Protein AF-A0A5S6QBH3-F1 (afdb_monomer)

Sequence (181 aa):
MTVSSLRVVCKRLLKSTLAVSIFRYAQSAHFRTGEALLVATQYQLTHAEVDRLLRKNENSKSLQTFVQSYDYNHLPANSPCEDQHAEGYCRLDNSYFFGVFDGHAGPQCAKAVAGRLYDYLAVSILPENVLKEIYCGADFSLVDILETSQRLLTDDKTKQRHANNIRNFASNYLQEGSTTK

InterPro domains:
  IPR000222 PPM-type phosphatase, divalent cation binding [PS01032] (97-105)
  IPR036457 PPM-type phosphatase-like domain superfamily [G3DSA:3.60.40.10] (38-181)
  IPR036457 PPM-type phosphatase-like domain superfamily [SSF81606] (64-148)

Organism: Trichuris muris (NCBI:txid70415)

Radius of gyration: 23.66 Å; Cα contacts (8 Å, |Δi|>4): 166; chains: 1; bounding box: 51×58×71 Å

Solvent-accessible surface area (backbone atoms only — not comparable to full-atom values): 11379 Å² total; per-residue (Å²): 136,91,81,80,83,82,78,79,75,87,83,76,89,84,82,71,85,58,79,62,54,69,63,52,65,73,73,72,66,91,73,92,62,84,65,63,62,60,62,66,65,74,76,67,74,51,72,70,53,49,52,51,60,66,53,69,44,55,47,78,48,75,60,86,55,97,56,56,62,55,73,50,68,67,85,73,91,50,88,78,51,22,63,27,37,26,32,34,38,26,72,90,76,75,41,80,46,79,52,76,31,85,30,71,100,49,34,64,60,17,47,53,45,52,75,45,49,62,50,56,54,49,58,74,72,54,57,70,72,59,39,50,44,44,48,75,61,52,91,66,83,56,44,46,73,77,47,52,78,58,85,81,85,66,56,69,68,57,53,53,51,49,55,52,51,51,30,52,50,37,48,52,54,56,51,58,66,60,73,77,111

Nearest PDB structures (foldseek):
  2pnq-assembly2_B  TM=8.359E-01  e=2.190E-08  Rattus norvegicus
  6v0t-assembly1_A  TM=7.806E-01  e=5.177E-08  Bos taurus
  3mq3-assembly1_A  TM=7.957E-01  e=1.471E-07  Bos taurus

Mean predicted aligned error: 13.48 Å

pLDDT: mean 75.78, std 21.8, range [29.67, 96.12]

Secondary structure (DSSP, 8-state):
-----------SS--SSSHHHHHHHTTS-----TTHHHHHGGG---HHHHHHHHHTT-EEEE-SSSS-EEEE----SSSS---EEEEEEETTTTEEEEEEE---SSTHHHHHHHTTHHHHHHHHHS-HHHHHHHHTT-----EEEEEESS-----HHHHHHHHHHHHHHHHHHHHHHHHT-

Structure (mmCIF, N/CA/C/O backbone):
data_AF-A0A5S6QBH3-F1
#
_entry.id   AF-A0A5S6QBH3-F1
#
loop_
_atom_site.group_PDB
_atom_site.id
_atom_site.type_symbol
_atom_site.label_atom_id
_atom_site.label_alt_id
_atom_site.label_comp_id
_atom_site.label_asym_id
_atom_site.label_entity_id
_atom_site.label_seq_id
_atom_site.pdbx_PDB_ins_code
_atom_site.Cartn_x
_atom_site.Cartn_y
_atom_site.Cartn_z
_atom_site.occupancy
_atom_site.B_iso_or_equiv
_atom_site.auth_seq_id
_atom_site.auth_comp_id
_atom_site.auth_asym_id
_atom_site.auth_atom_id
_atom_site.pdbx_PDB_model_num
ATOM 1 N N . MET A 1 1 ? -2.109 -43.726 -3.871 1.00 36.19 1 MET A N 1
ATOM 2 C CA . MET A 1 1 ? -3.109 -43.045 -4.720 1.00 36.19 1 MET A CA 1
ATOM 3 C C . MET A 1 1 ? -2.570 -41.665 -5.042 1.00 36.19 1 MET A C 1
ATOM 5 O O . MET A 1 1 ? -2.473 -40.825 -4.162 1.00 36.19 1 MET A O 1
ATOM 9 N N . THR A 1 2 ? -2.079 -41.494 -6.263 1.00 29.67 2 THR A N 1
ATOM 10 C CA . THR A 1 2 ? -1.458 -40.267 -6.768 1.00 29.67 2 THR A CA 1
ATOM 11 C C . THR A 1 2 ? -2.539 -39.309 -7.249 1.00 29.67 2 THR A C 1
ATOM 13 O O . THR A 1 2 ? -3.246 -39.633 -8.201 1.00 29.67 2 THR A O 1
ATOM 16 N N . VAL A 1 3 ? -2.656 -38.138 -6.621 1.00 34.00 3 VAL A N 1
ATOM 17 C CA . VAL A 1 3 ? -3.469 -37.037 -7.151 1.00 34.00 3 VAL A CA 1
ATOM 18 C C . VAL A 1 3 ? -2.526 -36.025 -7.787 1.00 34.00 3 VAL A C 1
ATOM 20 O O . VAL A 1 3 ? -1.656 -35.436 -7.151 1.00 34.00 3 VAL A O 1
ATOM 23 N N . SER A 1 4 ? -2.674 -35.935 -9.098 1.00 31.20 4 SER A N 1
ATOM 24 C CA . SER A 1 4 ? -1.950 -35.128 -10.065 1.00 31.20 4 SER A CA 1
ATOM 25 C C . SER A 1 4 ? -2.005 -33.628 -9.767 1.00 31.20 4 SER A C 1
ATOM 27 O O . SER A 1 4 ? -3.075 -33.042 -9.628 1.00 31.20 4 SER A O 1
ATOM 29 N N . SER A 1 5 ? -0.820 -33.017 -9.752 1.00 33.69 5 SER A N 1
ATOM 30 C CA . SER A 1 5 ? -0.576 -31.576 -9.713 1.00 33.69 5 SER A CA 1
ATOM 31 C C . SER A 1 5 ? -1.162 -30.893 -10.954 1.00 33.69 5 SER A C 1
ATOM 33 O O . SER A 1 5 ? -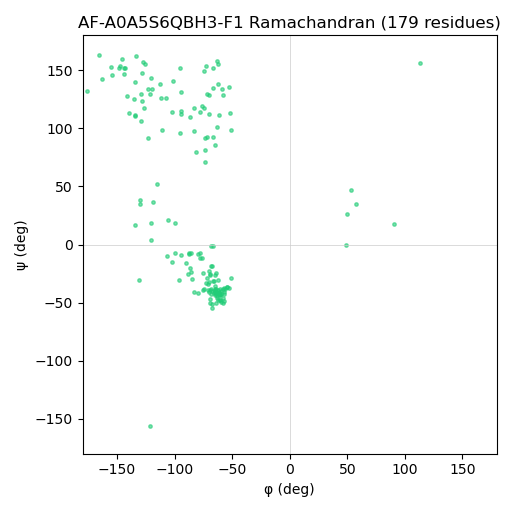0.664 -31.071 -12.067 1.00 33.69 5 SER A O 1
ATOM 35 N N . LEU A 1 6 ? -2.215 -30.096 -10.767 1.00 30.62 6 LEU A N 1
ATOM 36 C CA . LEU A 1 6 ? -2.767 -29.232 -11.806 1.00 30.62 6 LEU A CA 1
ATOM 37 C C . LEU A 1 6 ? -1.928 -27.942 -11.876 1.00 30.62 6 LEU A C 1
ATOM 39 O O . LEU A 1 6 ? -2.295 -26.901 -11.341 1.00 30.62 6 LEU A O 1
ATOM 43 N N . ARG A 1 7 ? -0.762 -28.007 -12.529 1.00 32.03 7 ARG A N 1
ATOM 44 C CA . ARG A 1 7 ? -0.070 -26.802 -13.008 1.00 32.03 7 ARG A CA 1
ATOM 45 C C . ARG A 1 7 ? -0.857 -26.258 -14.196 1.00 32.03 7 ARG A C 1
ATOM 47 O O . ARG A 1 7 ? -0.624 -26.663 -15.334 1.00 32.03 7 ARG A O 1
ATOM 54 N N . VAL A 1 8 ? -1.790 -25.344 -13.944 1.00 34.97 8 VAL A N 1
ATOM 55 C CA . VAL A 1 8 ? -2.381 -24.537 -15.015 1.00 34.97 8 VAL A CA 1
ATOM 56 C C . VAL A 1 8 ? -1.329 -23.524 -15.444 1.00 34.97 8 VAL A C 1
ATOM 58 O O . VAL A 1 8 ? -1.157 -22.453 -14.876 1.00 34.97 8 VAL A O 1
ATOM 61 N N . VAL A 1 9 ? -0.562 -23.930 -16.448 1.00 36.28 9 VAL A N 1
ATOM 62 C CA . VAL A 1 9 ? 0.375 -23.089 -17.176 1.00 36.28 9 VAL A CA 1
ATOM 63 C C . VAL A 1 9 ? -0.429 -21.988 -17.871 1.00 36.28 9 VAL A C 1
ATOM 65 O O . VAL A 1 9 ? -1.013 -22.208 -18.934 1.00 36.28 9 VAL A O 1
ATOM 68 N N . CYS A 1 10 ? -0.440 -20.784 -17.303 1.00 33.41 10 CYS A N 1
ATOM 69 C CA . CYS A 1 10 ? -0.927 -19.589 -17.986 1.00 33.41 10 CYS A CA 1
ATOM 70 C C . CYS A 1 10 ? 0.101 -19.150 -19.051 1.00 33.41 10 CYS A C 1
ATOM 72 O O . CYS A 1 10 ? 0.819 -18.172 -18.897 1.00 33.41 10 CYS A O 1
ATOM 74 N N . LYS A 1 11 ? 0.217 -19.917 -20.146 1.00 36.22 11 LYS A N 1
ATOM 75 C CA . LYS A 1 11 ? 1.004 -19.557 -21.349 1.00 36.22 11 LYS A CA 1
ATOM 76 C C . LYS A 1 11 ? 0.125 -19.149 -22.537 1.00 36.22 11 LYS A C 1
ATOM 78 O O . LYS A 1 11 ? 0.566 -19.226 -23.682 1.00 36.22 11 LYS A O 1
ATOM 83 N N . ARG A 1 12 ? -1.131 -18.742 -22.322 1.00 37.22 12 ARG A N 1
ATOM 84 C CA . ARG A 1 12 ? -2.067 -18.493 -23.440 1.00 37.22 12 ARG A CA 1
ATOM 85 C C . ARG A 1 12 ? -2.905 -17.213 -23.398 1.00 37.22 12 ARG A C 1
ATOM 87 O O . ARG A 1 12 ? -3.817 -17.096 -24.205 1.00 37.22 12 ARG A O 1
ATOM 94 N N . LEU A 1 13 ? -2.548 -16.220 -22.586 1.00 37.94 13 LEU A N 1
ATOM 95 C CA . LEU A 1 13 ? -3.295 -14.952 -22.493 1.00 37.94 13 LEU A CA 1
ATOM 96 C C . LEU A 1 13 ? -2.483 -13.697 -22.870 1.00 37.94 13 LEU A C 1
ATOM 98 O O . LEU A 1 13 ? -2.691 -12.630 -22.318 1.00 37.94 13 LEU A O 1
ATOM 102 N N . LEU A 1 14 ? -1.596 -13.803 -23.868 1.00 42.31 14 LEU A N 1
ATOM 103 C CA . LEU A 1 14 ? -0.990 -12.643 -24.554 1.00 42.31 14 LEU A CA 1
ATOM 104 C C . LEU A 1 14 ? -1.091 -12.770 -26.085 1.00 42.31 14 LEU A C 1
ATOM 106 O O . LEU A 1 14 ? -0.184 -12.424 -26.836 1.00 42.31 14 LEU A O 1
ATOM 110 N N . LYS A 1 15 ? -2.222 -13.291 -26.569 1.00 42.97 15 LYS A N 1
ATOM 111 C CA . LYS A 1 15 ? -2.631 -13.165 -27.977 1.00 42.97 15 LYS A CA 1
ATOM 112 C C . LYS A 1 15 ? -3.910 -12.337 -28.082 1.00 42.97 15 LYS A C 1
ATOM 114 O O . LYS A 1 15 ? -4.884 -12.771 -28.683 1.00 42.97 15 LYS A O 1
ATOM 119 N N . SER A 1 16 ? -3.915 -11.152 -27.484 1.00 40.94 16 SER A N 1
ATOM 120 C CA . SER A 1 16 ? -4.958 -10.146 -27.689 1.00 40.94 16 SER A CA 1
ATOM 121 C C . SER A 1 16 ? -4.310 -8.853 -28.184 1.00 40.94 16 SER A C 1
ATOM 123 O O . SER A 1 16 ? -3.795 -8.045 -27.425 1.00 40.94 16 SER A O 1
ATOM 125 N N . THR A 1 17 ? -4.249 -8.743 -29.511 1.00 42.81 17 THR A N 1
ATOM 126 C CA . THR A 1 17 ? -4.610 -7.568 -30.332 1.00 42.81 17 THR A CA 1
ATOM 127 C C . THR A 1 17 ? -4.110 -6.145 -30.017 1.00 42.81 17 THR A C 1
ATOM 129 O O . THR A 1 17 ? -4.406 -5.267 -30.818 1.00 42.81 17 THR A O 1
ATOM 132 N N . LEU A 1 18 ? -3.315 -5.876 -28.975 1.00 37.69 18 LEU A N 1
ATOM 133 C CA . LEU A 1 18 ? -2.681 -4.560 -28.761 1.00 37.69 18 LEU A CA 1
ATOM 134 C C . LEU A 1 18 ? -1.238 -4.487 -29.280 1.00 37.69 18 LEU A C 1
ATOM 136 O O . LEU A 1 18 ? -0.806 -3.438 -29.752 1.00 37.69 18 LEU A O 1
ATOM 140 N N . ALA A 1 19 ? -0.503 -5.604 -29.279 1.00 38.00 19 ALA A N 1
ATOM 141 C CA . ALA A 1 19 ? 0.890 -5.632 -29.744 1.00 38.00 19 ALA A CA 1
ATOM 142 C C . ALA A 1 19 ? 1.036 -5.411 -31.267 1.00 38.00 19 ALA A C 1
ATOM 144 O O . ALA A 1 19 ? 2.105 -5.043 -31.746 1.00 38.00 19 ALA A O 1
ATOM 145 N N . VAL A 1 20 ? -0.041 -5.593 -32.040 1.00 41.19 20 VAL A N 1
ATOM 146 C CA . VAL A 1 20 ? -0.041 -5.392 -33.503 1.00 41.19 20 VAL A CA 1
ATOM 147 C C . VAL A 1 20 ? -0.327 -3.930 -33.883 1.00 41.19 20 VAL A C 1
ATOM 149 O O . VAL A 1 20 ? 0.035 -3.492 -34.975 1.00 41.19 20 VAL A O 1
ATOM 152 N N . SER A 1 21 ? -0.921 -3.144 -32.981 1.00 33.59 21 SER A N 1
ATOM 153 C CA . SER A 1 21 ? -1.340 -1.762 -33.249 1.00 33.59 21 SER A CA 1
ATOM 154 C C . SER A 1 21 ? -0.156 -0.793 -33.271 1.00 33.59 21 SER A C 1
ATOM 156 O O . SER A 1 21 ? -0.076 0.068 -34.144 1.00 33.59 21 SER A O 1
ATOM 158 N N . ILE A 1 22 ? 0.811 -0.984 -32.367 1.00 43.09 22 ILE A N 1
ATOM 159 C CA . ILE A 1 22 ? 2.023 -0.150 -32.291 1.00 43.09 22 ILE A CA 1
ATOM 160 C C . ILE A 1 22 ? 2.947 -0.426 -33.492 1.00 43.09 22 ILE A C 1
ATOM 162 O O . ILE A 1 22 ? 3.561 0.491 -34.030 1.00 43.09 22 ILE A O 1
ATOM 166 N N . PHE A 1 23 ? 2.969 -1.664 -33.998 1.00 38.56 23 PHE A N 1
ATOM 167 C CA . PHE A 1 23 ? 3.790 -2.035 -35.155 1.00 38.56 23 PHE A CA 1
ATOM 168 C C . PHE A 1 23 ? 3.246 -1.543 -36.507 1.00 38.56 23 PHE A C 1
ATOM 170 O O . PHE A 1 23 ? 4.025 -1.373 -37.443 1.00 38.56 23 PHE A O 1
ATOM 177 N N . ARG A 1 24 ? 1.936 -1.286 -36.642 1.00 35.72 24 ARG A N 1
ATOM 178 C CA . ARG A 1 24 ? 1.355 -0.799 -37.911 1.00 35.72 24 ARG A CA 1
ATOM 179 C C . ARG A 1 24 ? 1.367 0.719 -38.067 1.00 35.72 24 ARG A C 1
ATOM 181 O O . ARG A 1 24 ? 1.412 1.189 -39.201 1.00 35.72 24 ARG A O 1
ATOM 188 N N . TYR A 1 25 ? 1.383 1.485 -36.976 1.00 34.81 25 TYR A N 1
ATOM 189 C CA . TYR A 1 25 ? 1.453 2.950 -37.065 1.00 34.81 25 TYR A CA 1
ATOM 190 C C . TYR A 1 25 ? 2.783 3.434 -37.674 1.00 34.81 25 TYR A C 1
ATOM 192 O O . TYR A 1 25 ? 2.826 4.456 -38.352 1.00 34.81 25 TYR A O 1
ATOM 200 N N . ALA A 1 26 ? 3.853 2.644 -37.538 1.00 37.81 26 ALA A N 1
ATOM 201 C CA . ALA A 1 26 ? 5.165 2.960 -38.098 1.00 37.81 26 ALA A CA 1
ATOM 202 C C . ALA A 1 26 ? 5.305 2.695 -39.614 1.00 37.81 26 ALA A C 1
ATOM 204 O O . ALA A 1 26 ? 6.280 3.139 -40.211 1.00 37.81 26 ALA A O 1
ATOM 205 N N . GLN A 1 27 ? 4.359 1.997 -40.260 1.00 39.06 27 GLN A N 1
ATOM 206 C CA . GLN A 1 27 ? 4.438 1.685 -41.700 1.00 39.06 27 GLN A CA 1
ATOM 207 C C . GLN A 1 27 ? 3.609 2.612 -42.602 1.00 39.06 27 GLN A C 1
ATOM 209 O O . GLN A 1 27 ? 3.725 2.522 -43.821 1.00 39.06 27 GLN A O 1
ATOM 214 N N . SER A 1 28 ? 2.790 3.511 -42.043 1.00 36.88 28 SER A N 1
ATOM 215 C CA . SER A 1 28 ? 1.892 4.360 -42.845 1.00 36.88 28 SER A CA 1
ATOM 216 C C . SER A 1 28 ? 2.453 5.745 -43.189 1.00 36.88 28 SER A C 1
ATOM 218 O O . SER A 1 28 ? 1.849 6.456 -43.993 1.00 36.88 28 SER A O 1
ATOM 220 N N . ALA A 1 29 ? 3.583 6.157 -42.614 1.00 38.34 29 ALA A N 1
ATOM 221 C CA . ALA A 1 29 ? 4.183 7.449 -42.925 1.00 38.34 29 ALA A CA 1
ATOM 222 C C . ALA A 1 29 ? 5.262 7.278 -44.000 1.00 38.34 29 ALA A C 1
ATOM 224 O O . ALA A 1 29 ? 6.410 6.941 -43.724 1.00 38.34 29 ALA A O 1
ATOM 225 N N . HIS A 1 30 ? 4.869 7.513 -45.250 1.00 45.84 30 HIS A N 1
ATOM 226 C CA . HIS A 1 30 ? 5.780 7.788 -46.354 1.00 45.84 30 HIS A CA 1
ATOM 227 C C . HIS A 1 30 ? 6.768 8.906 -45.967 1.00 45.84 30 HIS A C 1
ATOM 229 O O . HIS A 1 30 ? 6.449 10.085 -46.096 1.00 45.84 30 HIS A O 1
ATOM 235 N N . PHE A 1 31 ? 7.988 8.559 -45.558 1.00 37.50 31 PHE A N 1
ATOM 236 C CA . PHE A 1 31 ? 9.118 9.480 -45.626 1.00 37.50 31 PHE A CA 1
ATOM 237 C C . PHE A 1 31 ? 10.376 8.738 -46.075 1.00 37.50 31 PHE A C 1
ATOM 239 O O . PHE A 1 31 ? 10.882 7.827 -45.425 1.00 37.50 31 PHE A O 1
ATOM 246 N N . ARG A 1 32 ? 10.824 9.111 -47.273 1.00 48.50 32 ARG A N 1
ATOM 247 C CA . ARG A 1 32 ? 12.050 8.657 -47.917 1.00 48.50 32 ARG A CA 1
ATOM 248 C C . ARG A 1 32 ? 13.231 9.377 -47.265 1.00 48.50 32 ARG A C 1
ATOM 250 O O . ARG A 1 32 ? 13.302 10.584 -47.426 1.00 48.50 32 ARG A O 1
ATOM 257 N N . THR A 1 33 ? 14.157 8.645 -46.649 1.00 40.53 33 THR A N 1
ATOM 258 C CA . THR A 1 33 ? 15.624 8.844 -46.721 1.00 40.53 33 THR A CA 1
ATOM 259 C C . THR A 1 33 ? 16.319 7.725 -45.932 1.00 40.53 33 THR A C 1
ATOM 261 O O . THR A 1 33 ? 15.929 7.392 -44.817 1.00 40.53 33 THR A O 1
ATOM 264 N N . GLY A 1 34 ? 17.338 7.102 -46.530 1.00 45.97 34 GLY A N 1
ATOM 265 C CA . GLY A 1 34 ? 17.998 5.886 -46.030 1.00 45.97 34 GLY A CA 1
ATOM 266 C C . GLY A 1 34 ? 18.790 6.016 -44.720 1.00 45.97 34 GLY A C 1
ATOM 267 O O . GLY A 1 34 ? 19.303 5.010 -44.243 1.00 45.97 34 GLY A O 1
ATOM 268 N N . GLU A 1 35 ? 18.874 7.199 -44.108 1.00 46.84 35 GLU A N 1
ATOM 269 C CA . GLU A 1 35 ? 19.577 7.401 -42.829 1.00 46.84 35 GLU A CA 1
ATOM 270 C C . GLU A 1 35 ? 18.713 7.080 -41.597 1.00 46.84 35 GLU A C 1
ATOM 272 O O . GLU A 1 35 ? 19.234 6.595 -40.595 1.00 46.84 35 GLU A O 1
ATOM 277 N N . ALA A 1 36 ? 17.387 7.252 -41.665 1.00 47.03 36 ALA A N 1
ATOM 278 C CA . ALA A 1 36 ? 16.503 7.005 -40.516 1.00 47.03 36 ALA A CA 1
ATOM 279 C C . ALA A 1 36 ? 16.385 5.511 -40.148 1.00 47.03 36 ALA A C 1
ATOM 281 O O . ALA A 1 36 ? 16.150 5.165 -38.989 1.00 47.03 36 ALA A O 1
ATOM 282 N N . LEU A 1 37 ? 16.589 4.614 -41.121 1.00 46.03 37 LEU A N 1
ATOM 283 C CA . LEU A 1 37 ? 16.528 3.166 -40.909 1.00 46.03 37 LEU A CA 1
ATOM 284 C C . LEU A 1 37 ? 17.724 2.651 -40.088 1.00 46.03 37 LEU A C 1
ATOM 286 O O . LEU A 1 37 ? 17.553 1.750 -39.274 1.00 46.03 37 LEU A O 1
ATOM 290 N N . LEU A 1 38 ? 18.908 3.254 -40.252 1.00 46.19 38 LEU A N 1
ATOM 291 C CA . LEU A 1 38 ? 20.121 2.874 -39.516 1.00 46.19 38 LEU A CA 1
ATOM 292 C C . LEU A 1 38 ? 20.068 3.316 -38.044 1.00 46.19 38 LEU A C 1
ATOM 294 O O . LEU A 1 38 ? 20.541 2.599 -37.161 1.00 46.19 38 LEU A O 1
ATOM 298 N N . VAL A 1 39 ? 19.425 4.452 -37.758 1.00 47.72 39 VAL A N 1
ATOM 299 C CA . VAL A 1 39 ? 19.260 4.962 -36.385 1.00 47.72 39 VAL A CA 1
ATOM 300 C C . VAL A 1 39 ? 18.267 4.107 -35.587 1.00 47.72 39 VAL A C 1
ATOM 302 O O . VAL A 1 39 ? 18.515 3.790 -34.425 1.00 47.72 39 VAL A O 1
ATOM 305 N N . ALA A 1 40 ? 17.177 3.646 -36.212 1.00 50.81 40 ALA A N 1
ATOM 306 C CA . ALA A 1 40 ? 16.190 2.780 -35.557 1.00 50.81 40 ALA A CA 1
ATOM 307 C C . ALA A 1 40 ? 16.725 1.367 -35.244 1.00 50.81 40 ALA A C 1
ATOM 309 O O . ALA A 1 40 ? 16.255 0.721 -34.305 1.00 50.81 40 ALA A O 1
ATOM 310 N N . THR A 1 41 ? 17.724 0.882 -35.992 1.00 50.22 41 THR A N 1
ATOM 311 C CA . THR A 1 41 ? 18.372 -0.415 -35.727 1.00 50.22 41 THR A CA 1
ATOM 312 C C . THR A 1 41 ? 19.348 -0.398 -34.549 1.00 50.22 41 THR A C 1
ATOM 314 O O . THR A 1 41 ? 19.753 -1.461 -34.089 1.00 50.22 41 THR A O 1
ATOM 317 N N . GLN A 1 42 ? 19.717 0.776 -34.029 1.00 54.22 42 GLN A N 1
ATOM 318 C CA . GLN A 1 42 ? 20.787 0.901 -33.033 1.00 54.22 42 GLN A CA 1
ATOM 319 C C . GLN A 1 42 ? 20.330 0.688 -31.575 1.00 54.22 42 GLN A C 1
ATOM 321 O O . GLN A 1 42 ? 21.167 0.590 -30.684 1.00 54.22 42 GLN A O 1
ATOM 326 N N . TYR A 1 43 ? 19.021 0.566 -31.323 1.00 61.31 43 TYR A N 1
ATOM 327 C CA . TYR A 1 43 ? 18.441 0.426 -29.977 1.00 61.31 43 TYR A CA 1
ATOM 328 C C . TYR A 1 43 ? 17.448 -0.742 -29.859 1.00 61.31 43 TYR A C 1
ATOM 330 O O . TYR A 1 43 ? 16.452 -0.665 -29.141 1.00 61.31 43 TYR A O 1
ATOM 338 N N . GLN A 1 44 ? 17.694 -1.847 -30.564 1.00 80.12 44 GLN A N 1
ATOM 339 C CA . GLN A 1 44 ? 16.921 -3.071 -30.350 1.00 80.12 44 GLN A CA 1
ATOM 340 C C . GLN A 1 44 ? 17.647 -3.980 -29.366 1.00 80.12 44 GLN A C 1
ATOM 342 O O . GLN A 1 44 ? 18.710 -4.520 -29.661 1.00 80.12 44 GLN A O 1
ATOM 347 N N . LEU A 1 45 ? 17.049 -4.139 -28.188 1.00 85.88 45 LEU A N 1
ATOM 348 C CA . LEU A 1 45 ? 17.476 -5.127 -27.207 1.00 85.88 45 LEU A CA 1
ATOM 349 C C . LEU A 1 45 ? 17.319 -6.530 -27.801 1.00 85.88 45 LEU A C 1
ATOM 351 O O . LEU A 1 45 ? 16.307 -6.853 -28.428 1.00 85.88 45 LEU A O 1
ATOM 355 N N . THR A 1 46 ? 18.305 -7.385 -27.569 1.00 92.38 46 THR A N 1
ATOM 356 C CA . THR A 1 46 ? 18.215 -8.808 -27.886 1.00 92.38 46 THR A CA 1
ATOM 357 C C . THR A 1 46 ? 17.107 -9.471 -27.064 1.00 92.38 46 THR A C 1
ATOM 359 O O . THR A 1 46 ? 16.754 -9.019 -25.974 1.00 92.38 46 THR A O 1
ATOM 362 N N . HIS A 1 47 ? 16.586 -10.610 -27.532 1.00 92.00 47 HIS A N 1
ATOM 363 C CA . HIS A 1 47 ? 15.607 -11.392 -26.765 1.00 92.00 47 HIS A CA 1
ATOM 364 C C . HIS A 1 47 ? 16.086 -11.725 -25.343 1.00 92.00 47 HIS A C 1
ATOM 366 O O . HIS A 1 47 ? 15.287 -11.699 -24.410 1.00 92.00 47 HIS A O 1
ATOM 372 N N . ALA A 1 48 ? 17.379 -12.017 -25.174 1.00 93.50 48 ALA A N 1
ATOM 373 C CA . ALA A 1 48 ? 17.966 -12.309 -23.870 1.00 93.50 48 ALA A CA 1
ATOM 374 C C . ALA A 1 48 ? 17.991 -11.072 -22.956 1.00 93.50 48 ALA A C 1
ATOM 376 O O . ALA A 1 48 ? 17.736 -11.187 -21.759 1.00 93.50 48 ALA A O 1
ATOM 377 N N . GLU A 1 49 ? 18.259 -9.887 -23.507 1.00 91.69 49 GLU A N 1
ATOM 378 C CA . GLU A 1 49 ? 18.216 -8.629 -22.754 1.00 91.69 49 GLU A CA 1
ATOM 379 C C . GLU A 1 49 ? 16.789 -8.245 -22.372 1.00 91.69 49 GLU A C 1
ATOM 381 O O . GLU A 1 49 ? 16.559 -7.847 -21.232 1.00 91.69 49 GLU A O 1
ATOM 386 N N . VAL A 1 50 ? 15.828 -8.422 -23.282 1.00 92.06 50 VAL A N 1
ATOM 387 C CA . VAL A 1 50 ? 14.404 -8.211 -22.992 1.00 92.06 50 VAL A CA 1
ATOM 388 C C . VAL A 1 50 ? 13.945 -9.140 -21.871 1.00 92.06 50 VAL A C 1
ATOM 390 O O . VAL A 1 50 ? 13.367 -8.667 -20.897 1.00 92.06 50 VAL A O 1
ATOM 393 N N . ASP A 1 51 ? 14.240 -10.440 -21.957 1.00 93.94 51 ASP A N 1
ATOM 394 C CA . ASP A 1 51 ? 13.860 -11.405 -20.917 1.00 93.94 51 ASP A CA 1
ATOM 395 C C . ASP A 1 51 ? 14.523 -11.055 -19.576 1.00 93.94 51 ASP A C 1
ATOM 397 O O . ASP A 1 51 ? 13.861 -11.025 -18.542 1.00 93.94 51 ASP A O 1
ATOM 401 N N . ARG A 1 52 ? 15.807 -10.671 -19.581 1.00 93.44 52 ARG A N 1
ATOM 402 C CA . ARG A 1 52 ? 16.506 -10.222 -18.369 1.00 93.44 52 ARG A CA 1
ATOM 403 C C . ARG A 1 52 ? 15.874 -8.972 -17.752 1.00 93.44 52 ARG A C 1
ATOM 405 O O . ARG A 1 52 ? 15.800 -8.882 -16.528 1.00 93.44 52 ARG A O 1
ATOM 412 N N . LEU A 1 53 ? 15.463 -8.001 -18.567 1.00 91.44 53 LEU A N 1
ATOM 413 C CA . LEU A 1 53 ? 14.839 -6.764 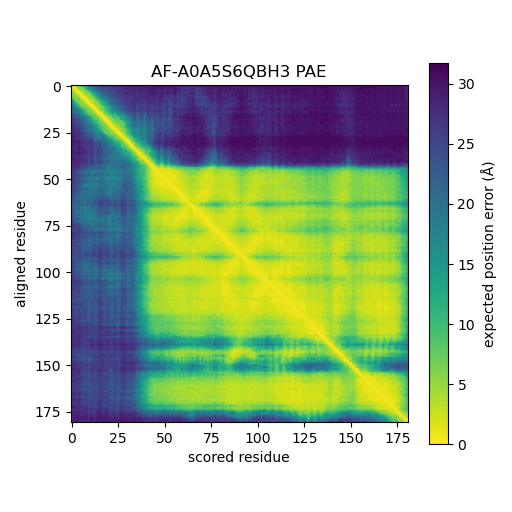-18.094 1.00 91.44 53 LEU A CA 1
ATOM 414 C C . LEU A 1 53 ? 13.451 -7.021 -17.518 1.00 91.44 53 LEU A C 1
ATOM 416 O O . LEU A 1 53 ? 13.166 -6.553 -16.419 1.00 91.44 53 LEU A O 1
ATOM 420 N N . LEU A 1 54 ? 12.623 -7.792 -18.227 1.00 92.50 54 LEU A N 1
ATOM 421 C CA . LEU A 1 54 ? 11.273 -8.123 -17.779 1.00 92.50 54 LEU A CA 1
ATOM 422 C C . LEU A 1 54 ? 11.301 -8.943 -16.490 1.00 92.50 54 LEU A C 1
ATOM 424 O O . LEU A 1 54 ? 10.541 -8.648 -15.579 1.00 92.50 54 LEU A O 1
ATOM 428 N N . ARG A 1 55 ? 12.225 -9.898 -16.355 1.00 94.38 55 ARG A N 1
ATOM 429 C CA . ARG A 1 55 ? 12.303 -10.753 -15.161 1.00 94.38 55 ARG A CA 1
ATOM 430 C C . ARG A 1 55 ? 12.982 -10.121 -13.955 1.00 94.38 55 ARG A C 1
ATOM 432 O O . ARG A 1 55 ? 12.977 -10.710 -12.879 1.00 94.38 55 ARG A O 1
ATOM 439 N N . LYS A 1 56 ? 13.592 -8.944 -14.113 1.00 92.56 56 LYS A N 1
ATOM 440 C CA . LYS A 1 56 ? 14.426 -8.320 -13.075 1.00 92.56 56 LYS A CA 1
ATOM 441 C C . LYS A 1 56 ? 13.685 -8.134 -11.747 1.00 92.56 56 LYS A C 1
ATOM 443 O O . LYS A 1 56 ? 14.301 -8.296 -10.698 1.00 92.56 56 LYS A O 1
ATOM 448 N N . ASN A 1 57 ? 12.404 -7.776 -11.811 1.00 91.00 57 ASN A N 1
ATOM 449 C CA . ASN A 1 57 ? 11.576 -7.461 -10.649 1.00 91.00 57 ASN A CA 1
ATOM 450 C C . ASN A 1 57 ? 10.344 -8.378 -10.546 1.00 91.00 57 ASN A C 1
ATOM 452 O O . ASN A 1 57 ? 9.387 -8.022 -9.863 1.00 91.00 57 ASN A O 1
ATOM 456 N N . GLU A 1 58 ? 10.353 -9.534 -11.221 1.00 94.06 58 GLU A N 1
ATOM 457 C CA . GLU A 1 58 ? 9.297 -10.538 -11.069 1.00 94.06 58 GLU A CA 1
ATOM 458 C C . GLU A 1 58 ? 9.335 -11.134 -9.663 1.00 94.06 58 GLU A C 1
ATOM 460 O O . GLU A 1 58 ? 10.394 -11.503 -9.149 1.00 94.06 58 GLU A O 1
ATOM 465 N N . ASN A 1 59 ? 8.167 -11.246 -9.046 1.00 93.25 59 ASN A N 1
ATOM 466 C CA . ASN A 1 59 ? 8.017 -11.776 -7.707 1.00 93.25 59 ASN A CA 1
ATOM 467 C C . ASN A 1 59 ? 6.723 -12.585 -7.591 1.00 93.25 59 ASN A C 1
ATOM 469 O O . ASN A 1 59 ? 5.711 -12.266 -8.216 1.00 93.25 59 ASN A O 1
ATOM 473 N N . SER A 1 60 ? 6.776 -13.617 -6.757 1.00 94.50 60 SER A N 1
ATOM 474 C CA . SER A 1 60 ? 5.673 -14.526 -6.466 1.00 94.50 60 SER A CA 1
ATOM 475 C C . SER A 1 60 ? 5.610 -14.750 -4.964 1.00 94.50 60 SER A C 1
ATOM 477 O O . SER A 1 60 ? 6.593 -15.164 -4.343 1.00 94.50 60 SER A O 1
ATOM 479 N N . LYS A 1 61 ? 4.445 -14.506 -4.370 1.00 93.31 61 LYS A N 1
ATOM 480 C CA . LYS A 1 61 ? 4.209 -14.603 -2.928 1.00 93.31 61 LYS A CA 1
ATOM 481 C C . LYS A 1 61 ? 3.099 -15.611 -2.665 1.00 93.31 61 LYS A C 1
ATOM 483 O O . LYS A 1 61 ? 2.025 -15.528 -3.246 1.00 93.31 61 LYS A O 1
ATOM 488 N N . SER A 1 62 ? 3.347 -16.562 -1.769 1.00 93.00 62 SER A N 1
ATOM 489 C CA . SER A 1 62 ? 2.358 -17.553 -1.324 1.00 93.00 62 SER A CA 1
ATOM 490 C C . SER A 1 62 ? 1.918 -17.215 0.094 1.00 93.00 62 SER A C 1
ATOM 492 O O . SER A 1 62 ? 2.768 -17.099 0.973 1.00 93.00 62 SER A O 1
ATOM 494 N N . LEU A 1 63 ? 0.611 -17.080 0.327 1.00 86.38 63 LEU A N 1
ATOM 495 C CA . LEU A 1 63 ? 0.075 -16.531 1.576 1.00 86.38 63 LEU A CA 1
ATOM 496 C C . LEU A 1 63 ? -0.560 -17.568 2.519 1.00 86.38 63 LEU A C 1
ATOM 498 O O . LEU A 1 63 ? -0.779 -17.239 3.673 1.00 86.38 63 LEU A O 1
ATOM 502 N N . GLN A 1 64 ? -0.784 -18.824 2.111 1.00 83.25 64 GLN A N 1
ATOM 503 C CA . GLN A 1 64 ? -1.359 -19.891 2.970 1.00 83.25 64 GLN A CA 1
ATOM 504 C C . GLN A 1 64 ? -2.654 -19.495 3.728 1.00 83.25 64 GLN A C 1
ATOM 506 O O . GLN A 1 64 ? -2.973 -20.076 4.765 1.00 83.25 64 GLN A O 1
ATOM 511 N N . THR A 1 65 ? -3.423 -18.537 3.207 1.00 87.62 65 THR A N 1
ATOM 512 C CA . THR A 1 65 ? -4.708 -18.084 3.763 1.00 87.62 65 THR A CA 1
ATOM 513 C C . THR A 1 65 ? -5.828 -18.270 2.729 1.00 87.62 65 THR A C 1
ATOM 515 O O . THR A 1 65 ? -5.722 -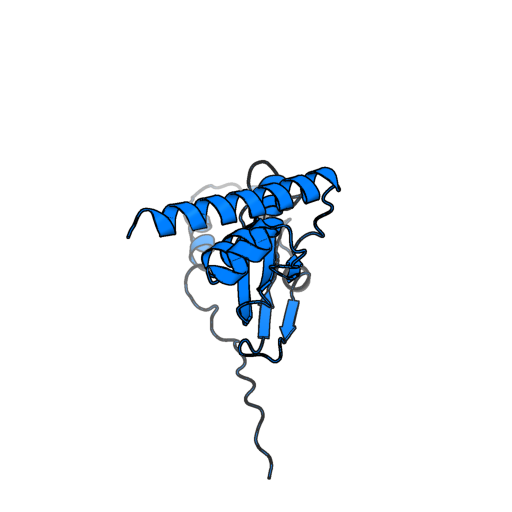19.111 1.833 1.00 87.62 65 THR A O 1
ATOM 518 N N . PHE A 1 66 ? -6.919 -17.501 2.835 1.00 91.44 66 PHE A N 1
ATOM 519 C CA . PHE A 1 66 ? -7.973 -17.452 1.816 1.00 91.44 66 PHE A CA 1
ATOM 520 C C . PHE A 1 66 ? -7.496 -16.822 0.497 1.00 91.44 66 PHE A C 1
ATOM 522 O O . PHE A 1 66 ? -8.095 -17.067 -0.548 1.00 91.44 66 PHE A O 1
ATOM 529 N N . VAL A 1 67 ? -6.391 -16.068 0.525 1.00 92.50 67 VAL A N 1
ATOM 530 C CA . VAL A 1 67 ? -5.603 -15.752 -0.667 1.00 92.50 67 VAL A CA 1
ATOM 531 C C . VAL A 1 67 ? -4.481 -16.785 -0.750 1.00 92.50 67 VAL A C 1
ATOM 533 O O . VAL A 1 67 ? -3.621 -16.853 0.123 1.00 92.50 67 VAL A O 1
ATOM 536 N N . GLN A 1 68 ? -4.482 -17.623 -1.789 1.00 93.50 68 GLN A N 1
ATOM 537 C CA . GLN A 1 68 ? -3.461 -18.668 -1.932 1.00 93.50 68 GLN A CA 1
ATOM 538 C C . GLN A 1 68 ? -2.083 -18.064 -2.230 1.00 93.50 68 GLN A C 1
ATOM 540 O O . GLN A 1 68 ? -1.092 -18.397 -1.575 1.00 93.50 68 GLN A O 1
ATOM 545 N N . SER A 1 69 ? -2.027 -17.180 -3.222 1.00 94.38 69 SER A N 1
ATOM 546 C CA . SER A 1 69 ? -0.804 -16.546 -3.706 1.00 94.38 69 SER A CA 1
ATOM 547 C C . SER A 1 69 ? -1.122 -15.345 -4.591 1.00 94.38 69 SER A C 1
ATOM 549 O O . SER A 1 69 ? -2.232 -15.237 -5.113 1.00 94.38 69 SER A O 1
ATOM 551 N N . TYR A 1 70 ? -0.131 -14.484 -4.801 1.00 94.31 70 TYR A N 1
ATOM 552 C CA . TYR A 1 70 ? -0.173 -13.406 -5.778 1.00 94.31 70 TYR A CA 1
ATOM 553 C C . TYR A 1 70 ? 1.204 -13.210 -6.420 1.00 94.31 70 TYR A C 1
ATOM 555 O O . TYR A 1 70 ? 2.235 -13.480 -5.802 1.00 94.31 70 TYR A O 1
ATOM 563 N N . ASP A 1 71 ? 1.201 -12.727 -7.657 1.00 95.00 71 ASP A N 1
ATOM 564 C CA . ASP A 1 71 ? 2.403 -12.445 -8.435 1.00 95.00 71 ASP A CA 1
ATOM 565 C C . ASP A 1 71 ? 2.416 -10.965 -8.812 1.00 95.00 71 ASP A C 1
ATOM 567 O O . ASP A 1 71 ? 1.368 -10.385 -9.111 1.00 95.00 71 ASP A O 1
ATOM 571 N N . TYR A 1 72 ? 3.595 -10.352 -8.821 1.00 93.44 72 TYR A N 1
ATOM 572 C CA . TYR A 1 72 ? 3.762 -8.975 -9.268 1.00 93.44 72 TYR A CA 1
ATOM 573 C C . TYR A 1 72 ? 5.104 -8.774 -9.966 1.00 93.44 72 TYR A C 1
ATOM 575 O O . TYR A 1 72 ? 6.047 -9.549 -9.818 1.00 93.44 72 TYR A O 1
ATOM 583 N N . ASN A 1 73 ? 5.179 -7.717 -10.766 1.00 93.62 73 ASN A N 1
ATOM 584 C CA . ASN A 1 73 ? 6.398 -7.285 -11.428 1.00 93.62 73 ASN A CA 1
ATOM 585 C C . ASN A 1 73 ? 6.375 -5.760 -11.552 1.00 93.62 73 ASN A C 1
ATOM 587 O O . ASN A 1 73 ? 5.304 -5.156 -11.585 1.00 93.62 73 ASN A O 1
ATOM 591 N N . HIS A 1 74 ? 7.547 -5.137 -11.623 1.00 89.94 74 HIS A N 1
ATOM 592 C CA . HIS A 1 74 ? 7.678 -3.690 -11.705 1.00 89.94 74 HIS A CA 1
ATOM 593 C C . HIS A 1 74 ? 8.699 -3.295 -12.775 1.00 89.94 74 HIS A C 1
ATOM 595 O O . HIS A 1 74 ? 9.898 -3.519 -12.608 1.00 89.94 74 HIS A O 1
ATOM 601 N N . LEU A 1 75 ? 8.237 -2.697 -13.876 1.00 92.44 75 LEU A N 1
ATOM 602 C CA . LEU A 1 75 ? 9.090 -2.265 -14.984 1.00 92.44 75 LEU A CA 1
ATOM 603 C C . LEU A 1 75 ? 9.143 -0.727 -15.043 1.00 92.44 75 LEU A C 1
ATOM 605 O O . LEU A 1 75 ? 8.224 -0.118 -15.585 1.00 92.44 75 LEU A O 1
ATOM 609 N N . PRO A 1 76 ? 10.193 -0.086 -14.500 1.00 90.38 76 PRO A N 1
ATOM 610 C CA . PRO A 1 76 ? 10.249 1.368 -14.410 1.00 90.38 76 PRO A CA 1
ATOM 611 C C . PRO A 1 76 ? 10.468 2.016 -15.784 1.00 90.38 76 PRO A C 1
ATOM 613 O O . PRO A 1 76 ? 11.412 1.663 -16.494 1.00 90.38 76 PRO A O 1
ATOM 616 N N . ALA A 1 77 ? 9.638 3.004 -16.128 1.00 89.12 77 ALA A N 1
ATOM 617 C CA . ALA A 1 77 ? 9.813 3.841 -17.322 1.00 89.12 77 ALA A CA 1
ATOM 618 C C . ALA A 1 77 ? 10.660 5.103 -17.058 1.00 89.12 77 ALA A C 1
ATOM 620 O O . ALA A 1 77 ? 11.158 5.733 -17.990 1.00 89.12 77 ALA A O 1
ATOM 621 N N . ASN A 1 78 ? 10.844 5.467 -15.787 1.00 91.69 78 ASN A N 1
ATOM 622 C CA . ASN A 1 78 ? 11.536 6.664 -15.323 1.00 91.69 78 ASN A CA 1
ATOM 623 C C . ASN A 1 78 ? 12.525 6.363 -14.181 1.00 91.69 78 ASN A C 1
ATOM 625 O O . ASN A 1 78 ? 12.476 5.317 -13.531 1.00 91.69 78 ASN A O 1
ATOM 629 N N . SER A 1 79 ? 13.455 7.297 -13.949 1.00 88.88 79 SER A N 1
ATOM 630 C CA . SER A 1 79 ? 14.455 7.226 -12.878 1.00 88.88 79 SER A CA 1
ATOM 631 C C . SER A 1 79 ? 14.548 8.574 -12.144 1.00 88.88 79 SER A C 1
ATOM 633 O O . SER A 1 79 ? 15.050 9.531 -12.733 1.00 88.88 79 SER A O 1
ATOM 635 N N . PRO A 1 80 ? 14.125 8.669 -10.867 1.00 91.50 80 PRO A N 1
ATOM 636 C CA . PRO A 1 80 ? 13.541 7.596 -10.059 1.00 91.50 80 PRO A CA 1
ATOM 637 C C . PRO A 1 80 ? 12.178 7.143 -10.597 1.00 91.50 80 PRO A C 1
ATOM 639 O O . PRO A 1 80 ? 11.456 7.933 -11.194 1.00 91.50 80 PRO A O 1
ATOM 642 N N . CYS A 1 81 ? 11.835 5.876 -10.356 1.00 91.31 81 CYS A N 1
ATOM 643 C CA . CYS A 1 81 ? 10.526 5.342 -10.714 1.00 91.31 81 CYS A CA 1
ATOM 644 C C . CYS A 1 81 ? 9.436 5.939 -9.819 1.00 91.31 81 CYS A C 1
ATOM 646 O O . CYS A 1 81 ? 9.581 5.933 -8.589 1.00 91.31 81 CYS A O 1
ATOM 648 N N . GLU A 1 82 ? 8.390 6.469 -10.448 1.00 94.00 82 GLU A N 1
ATOM 649 C CA . GLU A 1 82 ? 7.269 7.126 -9.772 1.00 94.00 82 GLU A CA 1
ATOM 650 C C . GLU A 1 82 ? 6.227 6.125 -9.270 1.00 94.00 82 GLU A C 1
ATOM 652 O O . GLU A 1 82 ? 5.803 6.245 -8.116 1.00 94.00 82 GLU A O 1
ATOM 657 N N . ASP A 1 83 ? 5.919 5.105 -10.072 1.00 94.19 83 ASP A N 1
ATOM 658 C CA . ASP A 1 83 ? 5.015 4.009 -9.728 1.00 94.19 83 ASP A CA 1
ATOM 659 C C . ASP A 1 83 ? 5.409 3.336 -8.411 1.00 94.19 83 ASP A C 1
ATOM 661 O O . ASP A 1 83 ? 6.580 3.035 -8.141 1.00 94.19 83 ASP A O 1
ATOM 665 N N . GLN A 1 84 ? 4.409 3.079 -7.575 1.00 93.25 84 GLN A N 1
ATOM 666 C CA . GLN A 1 84 ? 4.554 2.281 -6.367 1.00 93.25 84 GLN A CA 1
ATOM 667 C C . GLN A 1 84 ? 3.548 1.138 -6.342 1.00 93.25 84 GLN A C 1
ATOM 669 O O . GLN A 1 84 ? 2.467 1.225 -6.916 1.00 93.25 84 GLN A O 1
ATOM 674 N N . HIS A 1 85 ? 3.877 0.086 -5.605 1.00 93.50 85 HIS A N 1
ATOM 675 C CA . HIS A 1 85 ? 2.906 -0.908 -5.165 1.00 93.50 85 HIS A CA 1
ATOM 676 C C . HIS A 1 85 ? 3.013 -1.091 -3.653 1.00 93.50 85 HIS A C 1
ATOM 678 O O . HIS A 1 85 ? 4.045 -0.775 -3.042 1.00 93.50 85 HIS A O 1
ATOM 684 N N . ALA A 1 86 ? 1.933 -1.581 -3.060 1.00 93.19 86 ALA A N 1
ATOM 685 C CA . ALA A 1 86 ? 1.934 -2.030 -1.681 1.00 93.19 86 ALA A CA 1
ATOM 686 C C . ALA A 1 86 ? 0.952 -3.172 -1.473 1.00 93.19 86 ALA A C 1
ATOM 688 O O . ALA A 1 86 ? -0.111 -3.241 -2.100 1.00 93.19 86 ALA A O 1
ATOM 689 N N . GLU A 1 87 ? 1.276 -4.001 -0.497 1.00 93.56 87 GLU A N 1
ATOM 690 C CA . GLU A 1 87 ? 0.464 -5.107 -0.037 1.00 93.56 87 GLU A CA 1
ATOM 691 C C . GLU A 1 87 ? 0.332 -4.992 1.473 1.00 93.56 87 GLU A C 1
ATOM 693 O O . GLU A 1 87 ? 1.315 -4.806 2.191 1.00 93.56 87 GLU A O 1
ATOM 698 N N . GLY A 1 88 ? -0.899 -5.063 1.957 1.00 91.94 88 GLY A N 1
ATOM 699 C CA . GLY A 1 88 ? -1.231 -4.899 3.361 1.00 91.94 88 GLY A CA 1
ATOM 700 C C . GLY A 1 88 ? -2.075 -6.056 3.855 1.00 91.94 88 GLY A C 1
ATOM 701 O O . GLY A 1 88 ? -2.887 -6.607 3.112 1.00 91.94 88 GLY A O 1
ATOM 702 N N . TYR A 1 89 ? -1.914 -6.403 5.123 1.00 92.19 89 TYR A N 1
ATOM 703 C CA . TYR A 1 89 ? -2.793 -7.338 5.806 1.00 92.19 89 TYR A CA 1
ATOM 704 C C . TYR A 1 89 ? -3.333 -6.715 7.091 1.00 92.19 89 TYR A C 1
ATOM 706 O O . TYR A 1 89 ? -2.580 -6.379 8.006 1.00 92.19 89 TYR A O 1
ATOM 714 N N . CYS A 1 90 ? -4.652 -6.551 7.153 1.00 90.50 90 CYS A N 1
ATOM 715 C CA . CYS A 1 90 ? -5.349 -6.083 8.338 1.00 90.50 90 CYS A CA 1
ATOM 716 C C . CYS A 1 90 ? -5.676 -7.272 9.241 1.00 90.50 90 CYS A C 1
ATOM 718 O O . CYS A 1 90 ? -6.554 -8.081 8.935 1.00 90.50 90 CYS A O 1
ATOM 720 N N . ARG A 1 91 ? -4.988 -7.362 10.384 1.00 84.56 91 ARG A N 1
ATOM 721 C CA . ARG A 1 91 ? -5.183 -8.456 11.352 1.00 84.56 91 ARG A CA 1
ATOM 722 C C . ARG A 1 91 ? -6.555 -8.436 12.015 1.00 84.56 91 ARG A C 1
ATOM 724 O O . ARG A 1 91 ? -7.057 -9.488 12.390 1.00 84.56 91 ARG A O 1
ATOM 731 N N . LEU A 1 92 ? -7.116 -7.244 12.189 1.00 85.50 92 LEU A N 1
ATOM 732 C CA . LEU A 1 92 ? -8.330 -7.019 12.971 1.00 85.50 92 LEU A CA 1
ATOM 733 C C . LEU A 1 92 ? -9.592 -7.549 12.271 1.00 85.50 92 LEU A C 1
ATOM 735 O O . LEU A 1 92 ? -10.520 -7.971 12.950 1.00 85.50 92 LEU A O 1
ATOM 739 N N . ASP A 1 93 ? -9.592 -7.572 10.937 1.00 85.50 93 ASP A N 1
ATOM 740 C CA . ASP A 1 93 ? -10.703 -8.063 10.108 1.00 85.50 93 ASP A CA 1
ATOM 741 C C . ASP A 1 93 ? -10.290 -9.233 9.187 1.00 85.50 93 ASP A C 1
ATOM 743 O O . ASP A 1 93 ? -11.081 -9.729 8.394 1.00 85.50 93 ASP A O 1
ATOM 747 N N . ASN A 1 94 ? -9.042 -9.713 9.295 1.00 88.88 94 ASN A N 1
ATOM 748 C CA . ASN A 1 94 ? -8.485 -10.752 8.418 1.00 88.88 94 ASN A CA 1
ATOM 749 C C . ASN A 1 94 ? -8.647 -10.387 6.926 1.00 88.88 94 ASN A C 1
ATOM 751 O O . ASN A 1 94 ? -9.071 -11.199 6.108 1.00 88.88 94 ASN A O 1
ATOM 755 N N . SER A 1 95 ? -8.304 -9.144 6.581 1.00 90.06 95 SER A N 1
ATOM 756 C CA . SER A 1 95 ? -8.488 -8.570 5.244 1.00 90.06 95 SER A CA 1
ATOM 757 C C . SER A 1 95 ? -7.141 -8.311 4.565 1.00 90.06 95 SER A C 1
ATOM 759 O O . SER A 1 95 ? -6.207 -7.815 5.195 1.00 90.06 95 SER A O 1
ATOM 761 N N . TYR A 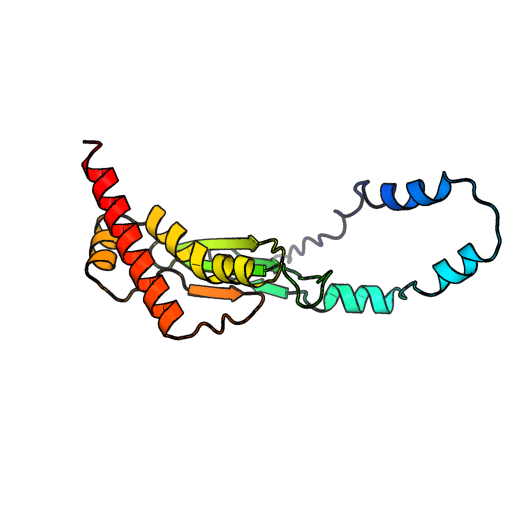1 96 ? -7.030 -8.625 3.271 1.00 93.44 96 TYR A N 1
ATOM 762 C CA . TYR A 1 96 ? -5.858 -8.280 2.458 1.00 93.44 96 TYR A CA 1
ATOM 763 C C . TYR A 1 96 ? -6.130 -7.059 1.586 1.00 93.44 96 TYR A C 1
ATOM 765 O O . TYR A 1 96 ? -7.192 -6.942 0.973 1.00 93.44 96 TYR A O 1
ATOM 773 N N . PHE A 1 97 ? -5.125 -6.199 1.466 1.00 94.00 97 PHE A N 1
ATOM 774 C CA . PHE A 1 97 ? -5.125 -5.039 0.589 1.00 94.00 97 PHE A CA 1
ATOM 775 C C . PHE A 1 97 ? -3.991 -5.148 -0.424 1.00 94.00 97 PHE A C 1
ATOM 777 O O . PHE A 1 97 ? -2.852 -5.444 -0.068 1.00 94.00 97 PHE A O 1
ATOM 784 N N . PHE A 1 98 ? -4.305 -4.877 -1.686 1.00 95.44 98 PHE A N 1
ATOM 785 C CA . PHE A 1 98 ? -3.354 -4.867 -2.792 1.00 95.44 98 PHE A CA 1
ATOM 786 C C . PHE A 1 98 ? -3.598 -3.616 -3.628 1.00 95.44 98 PHE A C 1
ATOM 788 O O . PHE A 1 98 ? -4.750 -3.241 -3.857 1.00 95.44 98 PHE A O 1
ATOM 795 N N . GLY A 1 99 ? -2.529 -2.974 -4.090 1.00 95.69 99 GLY A N 1
ATOM 796 C CA . GLY A 1 99 ? -2.643 -1.654 -4.693 1.00 95.69 99 GLY A CA 1
ATOM 797 C C . GLY A 1 99 ? -1.423 -1.280 -5.512 1.00 95.69 99 GLY A C 1
ATOM 798 O O . GLY A 1 99 ? -0.286 -1.580 -5.144 1.00 95.69 99 GLY A O 1
ATOM 799 N N . VAL A 1 100 ? -1.697 -0.607 -6.627 1.00 96.12 100 VAL A N 1
ATOM 800 C CA . VAL A 1 100 ? -0.717 -0.013 -7.536 1.00 96.12 100 VAL A CA 1
ATOM 801 C C . VAL A 1 100 ? -1.040 1.471 -7.641 1.00 96.12 100 VAL A C 1
ATOM 803 O O . VAL A 1 100 ? -2.203 1.849 -7.786 1.00 96.12 100 VAL A O 1
ATOM 806 N N . PHE A 1 101 ? -0.014 2.305 -7.536 1.00 95.25 101 PHE A N 1
ATOM 807 C CA . PHE A 1 101 ? -0.126 3.749 -7.407 1.00 95.25 101 PHE A CA 1
ATOM 808 C C . PHE A 1 101 ? 0.779 4.411 -8.440 1.00 95.25 101 PHE A C 1
ATOM 810 O O . PHE A 1 101 ? 1.998 4.406 -8.283 1.00 95.25 101 PHE A O 1
ATOM 817 N N . ASP A 1 102 ? 0.170 4.975 -9.478 1.00 95.69 102 ASP A N 1
ATOM 818 C CA . ASP A 1 102 ? 0.853 5.769 -10.500 1.00 95.69 102 ASP A CA 1
ATOM 819 C C . ASP A 1 102 ? 1.216 7.144 -9.912 1.00 95.69 102 ASP A C 1
ATOM 821 O O . ASP A 1 102 ? 0.355 7.900 -9.440 1.00 95.69 102 ASP A O 1
ATOM 825 N N . GLY A 1 103 ? 2.515 7.422 -9.843 1.00 94.19 103 GLY A N 1
ATOM 826 C CA . GLY A 1 103 ? 3.04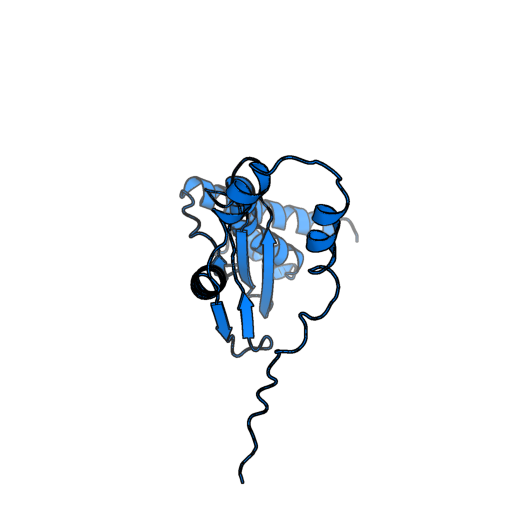3 8.687 -9.352 1.00 94.19 103 GLY A CA 1
ATOM 827 C C . GLY A 1 103 ? 3.330 9.647 -10.502 1.00 94.19 103 GLY A C 1
ATOM 828 O O . GLY A 1 103 ? 3.683 9.236 -11.594 1.00 94.19 103 GLY A O 1
ATOM 829 N N . HIS A 1 104 ? 3.264 10.949 -10.239 1.00 94.06 104 HIS A N 1
ATOM 830 C CA . HIS A 1 104 ? 3.670 11.967 -11.206 1.00 94.06 104 HIS A CA 1
ATOM 831 C C . HIS A 1 104 ? 4.337 13.141 -10.491 1.00 94.06 104 HIS A C 1
ATOM 833 O O . HIS A 1 104 ? 4.027 13.429 -9.331 1.00 94.06 104 HIS A O 1
ATOM 839 N N . ALA A 1 105 ? 5.235 13.834 -11.200 1.00 94.75 105 ALA A N 1
ATOM 840 C CA . ALA A 1 105 ? 6.029 14.944 -10.664 1.00 94.75 105 ALA A CA 1
ATOM 841 C C . ALA A 1 105 ? 6.874 14.546 -9.432 1.00 94.75 105 ALA A C 1
ATOM 843 O O . ALA A 1 105 ? 7.105 15.346 -8.522 1.00 94.75 105 ALA A O 1
ATOM 844 N N . GLY A 1 106 ? 7.361 13.305 -9.432 1.00 91.62 106 GLY A N 1
ATOM 845 C CA . GLY A 1 106 ? 8.160 12.689 -8.384 1.00 91.62 106 GLY A CA 1
ATOM 846 C C . GLY A 1 106 ? 7.449 11.539 -7.649 1.00 91.62 106 GLY A C 1
ATOM 847 O O . GLY A 1 106 ? 6.221 11.466 -7.585 1.00 91.62 106 GLY A O 1
ATOM 848 N N . PRO A 1 107 ? 8.213 10.610 -7.040 1.00 91.31 107 PRO A N 1
ATOM 849 C CA . PRO A 1 107 ? 7.658 9.396 -6.435 1.00 91.31 107 PRO A CA 1
ATOM 850 C C . PRO A 1 107 ? 7.006 9.625 -5.062 1.00 91.31 107 PRO A C 1
ATOM 852 O O . PRO A 1 107 ? 6.462 8.701 -4.465 1.00 91.31 107 PRO A O 1
ATOM 855 N N . GLN A 1 108 ? 7.126 10.822 -4.487 1.00 90.62 108 GLN A N 1
ATOM 856 C CA . GLN A 1 108 ? 6.818 11.088 -3.080 1.00 90.62 108 GLN A CA 1
ATOM 857 C C . GLN A 1 108 ? 5.332 10.889 -2.767 1.00 90.62 108 GLN A C 1
ATOM 859 O O . GLN A 1 108 ? 5.004 10.351 -1.710 1.00 90.62 108 GLN A O 1
ATOM 864 N N . CYS A 1 109 ? 4.443 11.298 -3.676 1.00 92.62 109 CYS A N 1
ATOM 865 C CA . CYS A 1 109 ? 3.001 11.160 -3.483 1.00 92.62 109 CYS A CA 1
ATOM 866 C C . CYS A 1 109 ? 2.582 9.685 -3.498 1.00 92.62 109 CYS A C 1
ATOM 868 O O . CYS A 1 109 ? 2.023 9.200 -2.516 1.00 92.62 109 CYS A O 1
ATOM 870 N N . ALA A 1 110 ? 2.941 8.950 -4.556 1.00 93.62 110 ALA A N 1
ATOM 871 C CA . ALA A 1 110 ? 2.636 7.527 -4.669 1.00 93.62 110 ALA A CA 1
ATOM 872 C C . ALA A 1 110 ? 3.221 6.726 -3.493 1.00 93.62 110 ALA A C 1
ATOM 874 O O . ALA A 1 110 ? 2.539 5.872 -2.935 1.00 93.62 110 ALA A O 1
ATOM 875 N N . LYS A 1 111 ? 4.429 7.074 -3.022 1.00 91.12 111 LYS A N 1
ATOM 876 C CA . LYS A 1 111 ? 5.017 6.492 -1.800 1.00 91.12 111 LYS A CA 1
ATOM 877 C C . LYS A 1 111 ? 4.178 6.760 -0.560 1.00 91.12 111 LYS A C 1
ATOM 879 O O . LYS A 1 111 ? 3.925 5.849 0.221 1.00 91.12 111 LYS A O 1
ATOM 884 N N . ALA A 1 112 ? 3.760 8.008 -0.359 1.00 90.06 112 ALA A N 1
ATOM 885 C CA . ALA A 1 112 ? 2.954 8.373 0.797 1.00 90.06 112 ALA A CA 1
ATOM 886 C C . ALA A 1 112 ? 1.605 7.645 0.792 1.00 90.06 112 ALA A C 1
ATOM 888 O O . ALA A 1 112 ? 1.157 7.220 1.851 1.00 90.06 112 ALA A O 1
ATOM 889 N N . VAL A 1 113 ? 0.978 7.479 -0.376 1.00 92.94 113 VAL A N 1
ATOM 890 C CA . VAL A 1 113 ? -0.279 6.731 -0.516 1.00 92.94 113 VAL A CA 1
ATOM 891 C C . VAL A 1 113 ? -0.053 5.245 -0.245 1.00 92.94 113 VAL A C 1
ATOM 893 O O . VAL A 1 113 ? -0.721 4.691 0.626 1.00 92.94 113 VAL A O 1
ATOM 896 N N . ALA A 1 114 ? 0.934 4.628 -0.899 1.00 92.38 114 ALA A N 1
ATOM 897 C CA . ALA A 1 114 ? 1.279 3.217 -0.733 1.00 92.38 114 ALA A CA 1
ATOM 898 C C . ALA A 1 114 ? 1.553 2.836 0.732 1.00 92.38 114 ALA A C 1
ATOM 900 O O . ALA A 1 114 ? 1.172 1.761 1.180 1.00 92.38 114 ALA A O 1
ATOM 901 N N . GLY A 1 115 ? 2.170 3.740 1.498 1.00 88.31 115 GLY A N 1
ATOM 902 C CA . GLY A 1 115 ? 2.490 3.511 2.906 1.00 88.31 115 GLY A CA 1
ATOM 903 C C . GLY A 1 115 ? 1.409 3.870 3.920 1.00 88.31 115 GLY A C 1
ATOM 904 O O . GLY A 1 115 ? 1.624 3.637 5.104 1.00 88.31 115 GLY A O 1
ATOM 905 N N . ARG A 1 116 ? 0.305 4.506 3.510 1.00 90.44 116 ARG A N 1
ATOM 906 C CA . ARG A 1 116 ? -0.670 5.080 4.459 1.00 90.44 116 ARG A CA 1
ATOM 907 C C . ARG A 1 116 ? -2.111 4.710 4.162 1.00 90.44 116 ARG A C 1
ATOM 909 O O . ARG A 1 116 ? -2.900 4.657 5.097 1.00 90.44 116 ARG A O 1
ATOM 916 N N . LEU A 1 117 ? -2.473 4.496 2.896 1.00 93.44 117 LEU A N 1
ATOM 917 C CA . LEU A 1 117 ? -3.864 4.314 2.470 1.00 93.44 117 LEU A CA 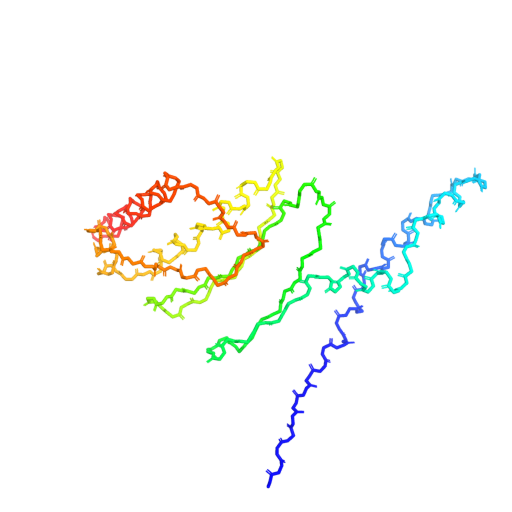1
ATOM 918 C C . LEU A 1 117 ? -4.545 3.155 3.201 1.00 93.44 117 LEU A C 1
ATOM 920 O O . LEU A 1 117 ? -5.696 3.284 3.608 1.00 93.44 117 LEU A O 1
ATOM 924 N N . TYR A 1 118 ? -3.834 2.047 3.398 1.00 93.38 118 TYR A N 1
ATOM 925 C CA . TYR A 1 118 ? -4.421 0.851 3.991 1.00 93.38 118 TYR A CA 1
ATOM 926 C C . TYR A 1 118 ? -4.847 1.034 5.444 1.00 93.38 118 TYR A C 1
ATOM 928 O O . TYR A 1 118 ? -5.865 0.470 5.826 1.00 93.38 118 TYR A O 1
ATOM 936 N N . ASP A 1 119 ? -4.171 1.880 6.223 1.00 91.19 119 ASP A N 1
ATOM 937 C CA . ASP A 1 119 ? -4.627 2.201 7.579 1.00 91.19 119 ASP A CA 1
ATOM 938 C C . ASP A 1 119 ? -5.968 2.947 7.562 1.00 91.19 119 ASP A C 1
ATOM 940 O O . ASP A 1 119 ? -6.836 2.680 8.390 1.00 91.19 119 ASP A O 1
ATOM 944 N N . TYR A 1 120 ? -6.176 3.851 6.595 1.00 92.75 120 TYR A N 1
ATOM 945 C CA . TYR A 1 120 ? -7.466 4.534 6.436 1.00 92.75 120 TYR A CA 1
ATOM 946 C C . TYR A 1 120 ? -8.553 3.564 5.973 1.00 92.75 120 TYR A C 1
ATOM 948 O O . TYR A 1 120 ? -9.654 3.601 6.514 1.00 92.75 120 TYR A O 1
ATOM 956 N N . LEU A 1 121 ? -8.245 2.669 5.025 1.00 93.44 121 LEU A N 1
ATOM 957 C CA . LEU A 1 121 ? -9.188 1.632 4.595 1.00 93.44 121 LEU A CA 1
ATOM 958 C C . LEU A 1 121 ? -9.566 0.705 5.753 1.00 93.44 121 LEU A C 1
ATOM 960 O O . LEU A 1 121 ? -10.746 0.418 5.925 1.00 93.44 121 LEU A O 1
ATOM 964 N N . ALA A 1 122 ? -8.592 0.292 6.570 1.00 91.44 122 ALA A N 1
ATOM 965 C CA . ALA A 1 122 ? -8.835 -0.502 7.767 1.00 91.44 122 ALA A CA 1
ATOM 966 C C . ALA A 1 122 ? -9.787 0.230 8.722 1.00 91.44 122 ALA A C 1
ATOM 968 O O . ALA A 1 122 ? -10.812 -0.322 9.101 1.00 91.44 122 ALA A O 1
ATOM 969 N N . VAL A 1 123 ? -9.527 1.500 9.047 1.00 90.81 123 VAL A N 1
ATOM 970 C CA . VAL A 1 123 ? -10.436 2.288 9.899 1.00 90.81 123 VAL A CA 1
ATOM 971 C C . VAL A 1 123 ? -11.856 2.360 9.326 1.00 90.81 123 VAL A C 1
ATOM 973 O O . VAL A 1 123 ? -12.816 2.284 10.085 1.00 90.81 123 VAL A O 1
ATOM 976 N N . SER A 1 124 ? -12.024 2.453 8.007 1.00 90.75 124 SER A N 1
ATOM 977 C CA . SER A 1 124 ? -13.358 2.514 7.394 1.00 90.75 124 SER A CA 1
ATOM 978 C C . SER A 1 124 ? -14.154 1.204 7.466 1.00 90.75 124 SER A C 1
ATOM 980 O O . SER A 1 124 ? -15.380 1.252 7.378 1.00 90.75 124 SER A O 1
ATOM 982 N N . ILE A 1 125 ? -13.498 0.049 7.617 1.00 89.88 125 ILE A N 1
ATOM 983 C CA . ILE A 1 125 ? -14.171 -1.264 7.672 1.00 89.88 125 ILE A CA 1
ATOM 984 C C . ILE A 1 125 ? -14.291 -1.834 9.092 1.00 89.88 125 ILE A C 1
ATOM 986 O O . ILE A 1 125 ? -15.066 -2.762 9.313 1.00 89.88 125 ILE A O 1
ATOM 990 N N . LEU A 1 126 ? -13.542 -1.296 10.058 1.00 89.69 126 LEU A N 1
ATOM 991 C CA . LEU A 1 126 ? -13.515 -1.812 11.425 1.00 89.69 126 LEU A CA 1
ATOM 992 C C . LEU A 1 126 ? -14.782 -1.467 12.224 1.00 89.69 126 LEU A C 1
ATOM 994 O O . LEU A 1 126 ? -15.384 -0.408 12.032 1.00 89.69 126 LEU A O 1
ATOM 998 N N . PRO A 1 127 ? -15.181 -2.334 13.173 1.00 88.31 127 PRO A N 1
ATOM 999 C CA . PRO A 1 127 ? -16.365 -2.108 13.987 1.00 88.31 127 PRO A CA 1
ATOM 1000 C C . PRO A 1 127 ? -16.152 -0.990 15.020 1.00 88.31 127 PRO A C 1
ATOM 1002 O O . PRO A 1 127 ? -15.044 -0.742 15.500 1.00 88.31 127 PRO A O 1
ATOM 1005 N N . GLU A 1 128 ? -17.251 -0.341 15.414 1.00 89.25 128 GLU A N 1
ATOM 1006 C CA . GLU A 1 128 ? -17.261 0.866 16.257 1.00 89.25 128 GLU A CA 1
ATOM 1007 C C . GLU A 1 128 ? -16.491 0.706 17.583 1.00 89.25 128 GLU A C 1
ATOM 1009 O O . GLU A 1 128 ? -15.826 1.636 18.040 1.00 89.25 128 GLU A O 1
ATOM 1014 N N . ASN A 1 129 ? -16.551 -0.472 18.212 1.00 88.69 129 ASN A N 1
ATOM 1015 C CA . ASN A 1 129 ? -15.834 -0.747 19.459 1.00 88.69 129 ASN A CA 1
ATOM 1016 C C . ASN A 1 129 ? -14.310 -0.701 19.274 1.00 88.69 129 ASN A C 1
ATOM 1018 O O . ASN A 1 129 ? -13.619 -0.113 20.100 1.00 88.69 129 ASN A O 1
ATOM 1022 N N . VAL A 1 130 ? -13.799 -1.248 18.170 1.00 87.94 130 VAL A N 1
ATOM 1023 C CA . VAL A 1 130 ? -12.365 -1.231 17.849 1.00 87.94 130 VAL A CA 1
ATOM 1024 C C . VAL A 1 130 ? -11.918 0.191 17.509 1.00 87.94 130 VAL A C 1
ATOM 1026 O O . VAL A 1 130 ? -10.867 0.644 17.957 1.00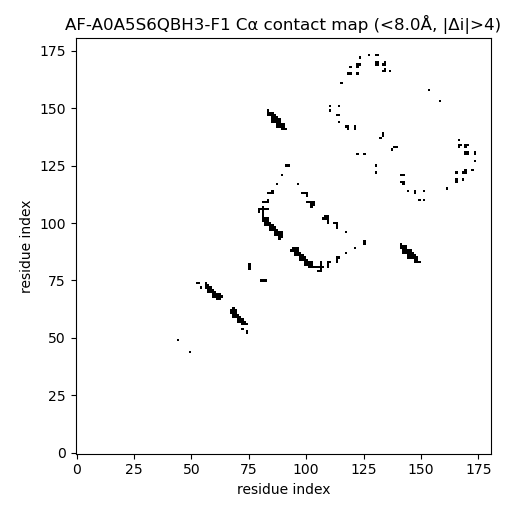 87.94 130 VAL A O 1
ATOM 1029 N N . LEU A 1 131 ? -12.751 0.947 16.789 1.00 88.00 131 LEU A N 1
ATOM 1030 C CA . LEU A 1 131 ? -12.482 2.355 16.485 1.00 88.00 131 LEU A CA 1
ATOM 1031 C C . LEU A 1 131 ? -12.361 3.224 17.743 1.00 88.00 131 LEU A C 1
ATOM 1033 O O . LEU A 1 131 ? -11.499 4.102 17.798 1.00 88.00 131 LEU A O 1
ATOM 1037 N N . LYS A 1 132 ? -13.180 2.965 18.772 1.00 88.62 132 LYS A N 1
ATOM 1038 C CA . LYS A 1 132 ? -13.072 3.647 20.072 1.00 88.62 132 LYS A CA 1
ATOM 1039 C C . LYS A 1 132 ? -11.732 3.367 20.748 1.00 88.62 132 LYS A C 1
ATOM 1041 O O . LYS A 1 132 ? -11.118 4.294 21.264 1.00 88.62 132 LYS A O 1
ATOM 1046 N N . GLU A 1 133 ? -11.249 2.128 20.706 1.00 86.69 133 GLU A N 1
ATOM 1047 C CA . GLU A 1 133 ? -9.943 1.769 21.274 1.00 86.69 133 GLU A CA 1
ATOM 1048 C C . GLU A 1 133 ? -8.789 2.466 20.535 1.00 86.69 133 GLU A C 1
ATOM 1050 O O . GLU A 1 133 ? -7.903 3.040 21.173 1.00 86.69 133 GLU A O 1
ATOM 1055 N N . ILE A 1 134 ? -8.839 2.503 19.196 1.00 85.06 134 ILE A N 1
ATOM 1056 C CA . ILE A 1 134 ? -7.873 3.235 18.357 1.00 85.06 134 ILE A CA 1
ATOM 1057 C C . ILE A 1 134 ? -7.862 4.725 18.723 1.00 85.06 134 ILE A C 1
ATOM 1059 O O . ILE A 1 134 ? -6.798 5.323 18.910 1.00 85.06 134 ILE A O 1
ATOM 1063 N N . TYR A 1 135 ? -9.046 5.327 18.858 1.00 82.69 135 TYR A N 1
ATOM 1064 C CA . TYR A 1 135 ? -9.199 6.724 19.256 1.00 82.69 135 TYR A CA 1
ATOM 1065 C C . TYR A 1 135 ? -8.620 7.002 20.651 1.00 82.69 135 TYR A C 1
ATOM 1067 O O . TYR A 1 135 ? -7.906 7.989 20.833 1.00 82.69 135 TYR A O 1
ATOM 1075 N N . CYS A 1 136 ? -8.850 6.108 21.617 1.00 83.75 136 CYS A N 1
ATOM 1076 C CA . CYS A 1 136 ? -8.306 6.205 22.974 1.00 83.75 136 CYS A CA 1
ATOM 1077 C C . CYS A 1 136 ? -6.781 6.005 23.054 1.00 83.75 136 CYS A C 1
ATOM 1079 O O . CYS A 1 136 ? -6.207 6.122 24.136 1.00 83.75 136 CYS A O 1
ATOM 1081 N N . GLY A 1 137 ? -6.113 5.752 21.926 1.00 75.88 137 GLY A N 1
ATOM 1082 C CA . GLY A 1 137 ? -4.660 5.694 21.845 1.00 75.88 137 GLY A CA 1
ATOM 1083 C C . GLY A 1 137 ? -4.075 4.307 22.070 1.00 75.88 137 GLY A C 1
ATOM 1084 O O . GLY A 1 137 ? -2.873 4.213 22.312 1.00 75.88 137 GLY A O 1
ATOM 1085 N N . ALA A 1 138 ? -4.882 3.248 21.967 1.00 75.56 138 ALA A N 1
ATOM 1086 C CA . ALA A 1 138 ? -4.351 1.896 21.918 1.00 75.56 138 ALA A CA 1
ATOM 1087 C C . ALA A 1 138 ? -3.404 1.745 20.714 1.00 75.56 138 ALA A C 1
ATOM 1089 O O . ALA A 1 138 ? -3.691 2.211 19.606 1.00 75.56 138 ALA A O 1
ATOM 1090 N N . ASP A 1 139 ? -2.244 1.138 20.959 1.00 69.12 139 ASP A N 1
ATOM 1091 C CA . ASP A 1 139 ? -1.240 0.901 19.929 1.00 69.12 139 ASP A CA 1
ATOM 1092 C C . ASP A 1 139 ? -1.601 -0.370 19.160 1.00 69.12 139 ASP A C 1
ATOM 1094 O O . ASP A 1 139 ? -1.360 -1.489 19.617 1.00 69.12 139 ASP A O 1
ATOM 1098 N N . PHE A 1 140 ? -2.235 -0.190 18.006 1.00 63.84 140 PHE A N 1
ATOM 1099 C CA . PHE A 1 140 ? -2.515 -1.270 17.075 1.00 63.84 140 PHE A CA 1
ATOM 1100 C C . PHE A 1 140 ? -1.680 -1.072 15.815 1.00 63.84 140 PHE A C 1
ATOM 1102 O O . PHE A 1 140 ? -1.796 -0.047 15.141 1.00 63.84 140 PHE A O 1
ATOM 1109 N N . SER A 1 141 ? -0.911 -2.095 15.439 1.00 72.19 141 SER A N 1
ATOM 1110 C CA . SER A 1 141 ? -0.533 -2.269 14.033 1.00 72.19 141 SER A CA 1
ATOM 1111 C C . SER A 1 141 ? -1.818 -2.596 13.266 1.00 72.19 141 SER A C 1
ATOM 1113 O O . SER A 1 141 ? -2.266 -3.743 13.273 1.00 72.19 141 SER A O 1
ATOM 1115 N N . LEU A 1 142 ? -2.484 -1.571 12.719 1.00 78.69 142 LEU A N 1
ATOM 1116 C CA . LEU A 1 142 ? -3.775 -1.724 12.033 1.00 78.69 142 LEU A CA 1
ATOM 1117 C C . LEU A 1 142 ? -3.627 -2.595 10.790 1.00 78.69 142 LEU A C 1
ATOM 1119 O O . LEU A 1 142 ? -4.381 -3.553 10.593 1.00 78.69 142 LEU A O 1
ATOM 1123 N N . VAL A 1 143 ? -2.636 -2.252 9.970 1.00 81.25 143 VAL A N 1
ATOM 1124 C CA . VAL A 1 143 ? -2.265 -2.986 8.773 1.00 81.25 143 VAL A CA 1
ATOM 1125 C C . VAL A 1 143 ? -0.777 -3.272 8.810 1.00 81.25 143 VAL A C 1
ATOM 1127 O O . VAL A 1 143 ? 0.054 -2.367 8.858 1.00 81.25 143 VAL A O 1
ATOM 1130 N N . ASP A 1 144 ? -0.438 -4.549 8.709 1.00 83.69 144 ASP A N 1
ATOM 1131 C CA . ASP A 1 144 ? 0.932 -4.940 8.438 1.00 83.69 144 ASP A CA 1
ATOM 1132 C C . ASP A 1 144 ? 1.203 -4.748 6.950 1.00 83.69 144 ASP A C 1
ATOM 1134 O O . ASP A 1 144 ? 0.619 -5.437 6.110 1.00 83.69 144 ASP A O 1
ATOM 1138 N N . ILE A 1 145 ? 2.097 -3.818 6.619 1.00 79.31 145 ILE A N 1
ATOM 1139 C CA . ILE A 1 145 ? 2.624 -3.701 5.261 1.00 79.31 145 ILE A CA 1
ATOM 1140 C C . ILE A 1 145 ? 3.534 -4.905 5.011 1.00 79.31 145 ILE A C 1
ATOM 1142 O O . ILE A 1 145 ? 4.587 -5.045 5.636 1.00 79.31 145 ILE A O 1
ATOM 1146 N N . LEU A 1 146 ? 3.099 -5.787 4.116 1.00 74.88 146 LEU A N 1
ATOM 1147 C CA . LEU A 1 146 ? 3.788 -7.029 3.782 1.00 74.88 146 LEU A CA 1
ATOM 1148 C C . LEU A 1 146 ? 4.948 -6.776 2.824 1.00 74.88 146 LEU A C 1
ATOM 1150 O O . LEU A 1 146 ? 6.022 -7.353 2.978 1.00 74.88 146 LEU A O 1
ATOM 1154 N N . GLU A 1 147 ? 4.720 -5.912 1.840 1.00 77.81 147 GLU A N 1
ATOM 1155 C CA . GLU A 1 147 ? 5.691 -5.556 0.818 1.00 77.81 147 GLU A CA 1
ATOM 1156 C C . GLU A 1 147 ? 5.356 -4.160 0.265 1.00 77.81 147 GLU A C 1
ATOM 1158 O O . GLU A 1 147 ? 4.225 -3.673 0.351 1.00 77.81 147 GLU A O 1
ATOM 1163 N N . THR A 1 148 ? 6.382 -3.462 -0.214 1.00 76.62 148 THR A N 1
ATOM 1164 C CA . THR A 1 148 ? 6.229 -2.210 -0.953 1.00 76.62 148 THR A CA 1
ATOM 1165 C C . THR A 1 148 ? 7.430 -2.021 -1.870 1.00 76.62 148 THR A C 1
ATOM 1167 O O . THR A 1 148 ? 8.561 -2.361 -1.513 1.00 76.62 148 THR A O 1
ATOM 1170 N N . SER A 1 149 ? 7.202 -1.422 -3.039 1.00 64.50 149 SER A N 1
ATOM 1171 C CA . SER A 1 149 ? 8.233 -1.136 -4.047 1.00 64.50 149 SER A CA 1
ATOM 1172 C C . SER A 1 149 ? 9.460 -0.413 -3.498 1.00 64.50 149 SER A C 1
ATOM 1174 O O . SER A 1 149 ? 10.550 -0.556 -4.055 1.00 64.50 149 SER A O 1
ATOM 1176 N N . GLN A 1 150 ? 9.309 0.385 -2.438 1.00 63.00 150 GLN A N 1
ATOM 1177 C CA . GLN A 1 150 ? 10.419 1.063 -1.778 1.00 63.00 150 GLN A CA 1
ATOM 1178 C C . GLN A 1 150 ? 10.204 1.053 -0.270 1.00 63.00 150 GLN A C 1
ATOM 1180 O O . GLN A 1 150 ? 9.165 1.500 0.208 1.00 63.00 150 GLN A O 1
ATOM 1185 N N . ARG A 1 151 ? 11.213 0.601 0.494 1.00 58.16 151 ARG A N 1
ATOM 1186 C CA . ARG A 1 151 ? 11.204 0.701 1.961 1.00 58.16 151 ARG A CA 1
ATOM 1187 C C . ARG A 1 151 ? 10.900 2.150 2.330 1.00 58.16 151 ARG A C 1
ATOM 1189 O O . ARG A 1 151 ? 11.694 3.045 2.033 1.00 58.16 151 ARG A O 1
ATOM 1196 N N . LEU A 1 152 ? 9.738 2.367 2.936 1.00 62.34 152 LEU A N 1
ATOM 1197 C CA . LEU A 1 152 ? 9.268 3.669 3.388 1.00 62.34 152 LEU A CA 1
ATOM 1198 C C . LEU A 1 152 ? 10.201 4.155 4.501 1.00 62.34 152 LEU A C 1
ATOM 1200 O O . LEU A 1 152 ? 9.967 3.921 5.684 1.00 62.34 152 LEU A O 1
ATOM 1204 N N . LEU A 1 153 ? 11.306 4.801 4.131 1.00 56.94 153 LEU A N 1
ATOM 1205 C CA . LEU A 1 153 ? 12.131 5.548 5.071 1.00 56.94 153 LEU A CA 1
ATOM 1206 C C . LEU A 1 153 ? 11.366 6.823 5.418 1.00 56.94 153 LEU A C 1
ATOM 1208 O O . LEU A 1 153 ? 11.566 7.877 4.821 1.00 56.94 153 LEU A O 1
ATOM 1212 N N . THR A 1 154 ? 10.422 6.696 6.339 1.00 68.06 154 THR A N 1
ATOM 1213 C CA . THR A 1 154 ? 9.707 7.830 6.919 1.00 68.06 154 THR A CA 1
ATOM 1214 C C . THR A 1 154 ? 10.400 8.225 8.210 1.00 68.06 154 THR A C 1
ATOM 1216 O O . THR A 1 154 ? 10.650 7.365 9.060 1.00 68.06 154 THR A O 1
ATOM 1219 N N . ASP A 1 155 ? 10.675 9.513 8.370 1.00 81.31 155 ASP A N 1
ATOM 1220 C CA . ASP A 1 155 ? 11.142 10.077 9.629 1.00 81.31 155 ASP A CA 1
ATOM 1221 C C . ASP A 1 155 ? 10.092 9.898 10.741 1.00 81.31 155 ASP A C 1
ATOM 1223 O O . ASP A 1 155 ? 8.888 9.783 10.483 1.00 81.31 155 ASP A O 1
ATOM 1227 N N . ASP A 1 156 ? 10.545 9.886 11.995 1.00 82.50 156 ASP A N 1
ATOM 1228 C CA . ASP A 1 156 ? 9.670 9.631 13.145 1.00 82.50 156 ASP A CA 1
ATOM 1229 C C . ASP A 1 156 ? 8.569 10.687 13.298 1.00 82.50 156 ASP A C 1
ATOM 1231 O O . ASP A 1 156 ? 7.452 10.367 13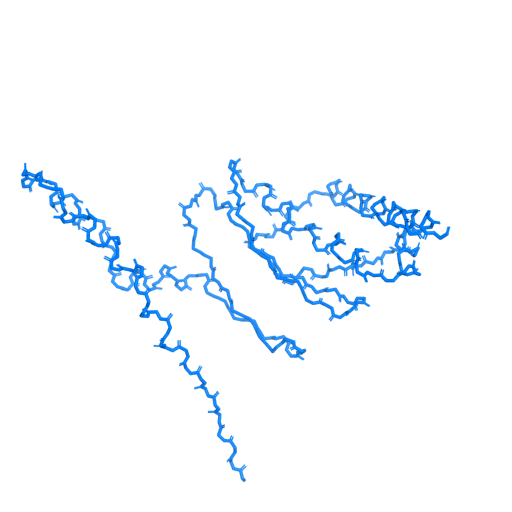.707 1.00 82.50 156 ASP A O 1
ATOM 1235 N N . LYS A 1 157 ? 8.827 11.933 12.881 1.00 86.81 157 LYS A N 1
ATOM 1236 C CA . LYS A 1 157 ? 7.821 13.001 12.896 1.00 86.81 157 LYS A CA 1
ATOM 1237 C C . LYS A 1 157 ? 6.701 12.719 11.889 1.00 86.81 157 LYS A C 1
ATOM 1239 O O . LYS A 1 157 ? 5.530 12.931 12.210 1.00 86.81 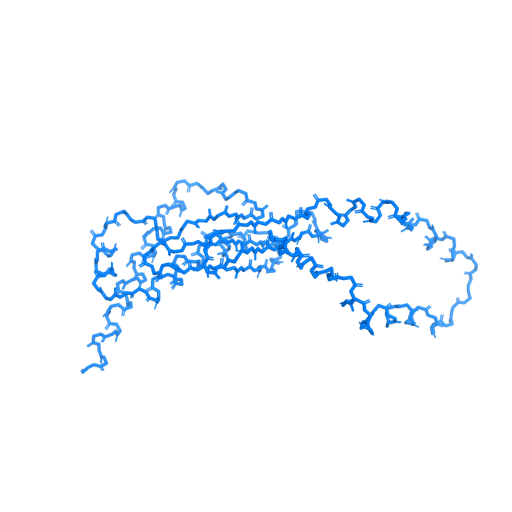157 LYS A O 1
ATOM 1244 N N . THR A 1 158 ? 7.017 12.204 10.703 1.00 84.06 158 THR A N 1
ATOM 1245 C CA . THR A 1 158 ? 6.014 11.783 9.712 1.00 84.06 158 THR A CA 1
ATOM 1246 C C . THR A 1 158 ? 5.195 10.593 10.208 1.00 84.06 158 THR A C 1
ATOM 1248 O O . THR A 1 158 ? 3.968 10.614 10.071 1.00 84.06 158 THR A O 1
ATOM 1251 N N . LYS A 1 159 ? 5.825 9.601 10.852 1.00 83.75 159 LYS A N 1
ATOM 1252 C CA . LYS A 1 159 ? 5.109 8.470 11.472 1.00 83.75 159 LYS A CA 1
ATOM 1253 C C . LYS A 1 159 ? 4.144 8.941 12.556 1.00 83.75 159 LYS A C 1
ATOM 1255 O O . LYS A 1 159 ? 2.968 8.587 12.536 1.00 83.75 159 LYS A O 1
ATOM 1260 N N . GLN A 1 160 ? 4.615 9.805 13.455 1.00 86.88 160 GLN A N 1
ATOM 1261 C CA . GLN A 1 160 ? 3.791 10.365 14.523 1.00 86.88 160 GLN A CA 1
ATOM 1262 C C . GLN A 1 160 ? 2.619 11.180 13.962 1.00 86.88 160 GLN A C 1
ATOM 1264 O O . GLN A 1 160 ? 1.487 11.054 14.431 1.00 86.88 160 GLN A O 1
ATOM 1269 N N . ARG A 1 161 ? 2.859 11.985 12.919 1.00 89.81 161 ARG A N 1
ATOM 1270 C CA . ARG A 1 161 ? 1.800 12.741 12.240 1.00 89.81 161 ARG A CA 1
ATOM 1271 C C . ARG A 1 161 ? 0.767 11.818 11.598 1.00 89.81 161 ARG A C 1
ATOM 1273 O O . ARG A 1 161 ? -0.423 12.100 11.692 1.00 89.81 161 ARG A O 1
ATOM 1280 N N . HIS A 1 162 ? 1.198 10.734 10.955 1.00 89.19 162 HIS A N 1
ATOM 1281 C CA . HIS A 1 162 ? 0.287 9.749 10.373 1.00 89.19 162 HIS A CA 1
ATOM 1282 C C . HIS A 1 162 ? -0.579 9.076 11.443 1.00 89.19 162 HIS A C 1
ATOM 1284 O O . HIS A 1 162 ? -1.799 9.087 11.302 1.00 89.19 162 HIS A O 1
ATOM 1290 N N . ALA A 1 163 ? 0.015 8.620 12.548 1.00 87.38 163 ALA A N 1
ATOM 1291 C CA . ALA A 1 163 ? -0.728 8.040 13.669 1.00 87.38 163 ALA A CA 1
ATOM 1292 C C . ALA A 1 163 ? -1.782 9.012 14.233 1.00 87.38 163 ALA A C 1
ATOM 1294 O O . ALA A 1 163 ? -2.927 8.633 14.469 1.00 87.38 163 ALA A O 1
ATOM 1295 N N . ASN A 1 164 ? -1.431 10.293 14.388 1.00 90.12 164 ASN A N 1
ATOM 1296 C CA . ASN A 1 164 ? -2.382 11.315 14.830 1.00 90.12 164 ASN A CA 1
ATOM 1297 C C . ASN A 1 164 ? -3.522 11.528 13.822 1.00 90.12 164 ASN A C 1
ATOM 1299 O O . ASN A 1 164 ? -4.677 11.654 14.222 1.00 90.12 164 ASN A O 1
ATOM 1303 N N . ASN A 1 165 ? -3.223 11.529 12.519 1.00 92.12 165 ASN A N 1
ATOM 1304 C CA . ASN A 1 165 ? -4.252 11.655 11.487 1.00 92.12 165 ASN A CA 1
ATOM 1305 C C . ASN A 1 165 ? -5.220 10.462 11.494 1.00 92.12 165 ASN A C 1
ATOM 1307 O O . ASN A 1 165 ? -6.417 10.668 11.332 1.00 92.12 165 ASN A O 1
ATOM 1311 N N . ILE A 1 166 ? -4.722 9.242 11.722 1.00 90.88 166 ILE A N 1
ATOM 1312 C CA . ILE A 1 166 ? -5.552 8.033 11.830 1.00 90.88 166 ILE A CA 1
ATOM 1313 C C . ILE A 1 166 ? -6.505 8.115 13.025 1.00 90.88 166 ILE A C 1
ATOM 1315 O O . ILE A 1 166 ? -7.696 7.853 12.870 1.00 90.88 166 ILE A O 1
ATOM 1319 N N . ARG A 1 167 ? -6.029 8.563 14.195 1.00 90.69 167 ARG A N 1
ATOM 1320 C CA . ARG A 1 167 ? -6.896 8.767 15.373 1.00 90.69 167 ARG A CA 1
ATOM 1321 C C . ARG A 1 167 ? -7.993 9.797 15.111 1.00 90.69 167 ARG A C 1
ATOM 1323 O O . ARG A 1 167 ? -9.149 9.569 15.457 1.00 90.69 167 ARG A O 1
ATOM 1330 N N . ASN A 1 168 ? -7.642 10.909 14.467 1.00 91.69 168 ASN A N 1
ATOM 1331 C CA . ASN A 1 168 ? -8.611 11.942 14.100 1.00 91.69 168 ASN A CA 1
ATOM 1332 C C . ASN A 1 168 ? -9.632 11.421 13.079 1.00 91.69 168 ASN A C 1
ATOM 1334 O O . ASN A 1 168 ? -10.819 11.708 13.195 1.00 91.69 168 ASN A O 1
ATOM 1338 N N . PHE A 1 169 ? -9.183 10.629 12.105 1.00 92.19 169 PHE A N 1
ATOM 1339 C CA . PHE A 1 169 ? -10.059 10.011 11.115 1.00 92.19 169 PHE A CA 1
ATOM 1340 C C . PHE A 1 169 ? -11.058 9.043 11.766 1.00 92.19 169 PHE A C 1
ATOM 1342 O O . PHE A 1 169 ? -12.255 9.155 11.516 1.00 92.19 169 PHE A O 1
ATOM 1349 N N . ALA A 1 170 ? -10.597 8.179 12.679 1.00 91.00 170 ALA A N 1
ATOM 1350 C CA . ALA A 1 170 ? -11.468 7.292 13.452 1.00 91.00 170 ALA A CA 1
ATOM 1351 C C . ALA A 1 170 ? -12.493 8.076 14.295 1.00 91.00 170 ALA A C 1
ATOM 1353 O O . ALA A 1 170 ? -13.673 7.736 14.307 1.00 91.00 170 ALA A O 1
ATOM 1354 N N . SER A 1 171 ? -12.066 9.164 14.948 1.00 90.25 171 SER A N 1
ATOM 1355 C CA . SER A 1 171 ? -12.951 10.056 15.714 1.00 90.25 171 SER A CA 1
ATOM 1356 C C . SER A 1 171 ? -14.080 10.634 14.860 1.00 90.25 171 SER A C 1
ATOM 1358 O O . SER A 1 171 ? -15.239 10.599 15.267 1.00 90.25 171 SER A O 1
ATOM 1360 N N . ASN A 1 172 ? -13.755 11.162 13.678 1.00 90.00 172 ASN A N 1
ATOM 1361 C CA . ASN A 1 172 ? -14.752 11.749 12.780 1.00 90.00 172 ASN A CA 1
ATOM 1362 C C . ASN A 1 172 ? -15.750 10.690 12.295 1.00 90.00 172 ASN A C 1
ATOM 1364 O O . ASN A 1 172 ? -16.956 10.922 12.328 1.00 90.00 172 ASN A O 1
ATOM 1368 N N . TYR A 1 173 ? -15.252 9.501 11.947 1.00 85.19 173 TYR A N 1
ATOM 1369 C CA . TYR A 1 173 ? -16.085 8.383 11.507 1.00 85.19 173 TYR A CA 1
ATOM 1370 C C . TYR A 1 173 ? -17.102 7.951 12.583 1.00 85.19 173 TYR A C 1
ATOM 1372 O O . TYR A 1 173 ? -18.272 7.711 12.289 1.00 85.19 173 TYR A O 1
ATOM 1380 N N . LEU A 1 174 ? -16.690 7.932 13.859 1.00 87.31 174 LEU A N 1
ATOM 1381 C CA . LEU A 1 174 ? -17.576 7.644 14.997 1.00 87.31 174 LEU A CA 1
ATOM 1382 C C . LEU A 1 174 ? -18.674 8.708 15.195 1.00 87.31 174 LEU A C 1
ATOM 1384 O O . LEU A 1 174 ? -19.800 8.386 15.587 1.00 87.31 174 LEU A O 1
ATOM 1388 N N . GLN A 1 175 ? -18.359 9.979 14.938 1.00 84.38 175 GLN A N 1
ATOM 1389 C CA . GLN A 1 175 ? -19.302 11.092 15.094 1.00 84.38 175 GLN A CA 1
ATOM 1390 C C . GLN A 1 175 ? -20.353 11.126 13.971 1.00 84.38 175 GLN A C 1
ATOM 1392 O O . GLN A 1 175 ? -21.533 11.368 14.240 1.00 84.38 175 GLN A O 1
ATOM 1397 N N . GLU A 1 176 ? -19.963 10.814 12.734 1.00 79.50 176 GLU A N 1
ATOM 1398 C CA . GLU A 1 176 ? -20.882 10.687 11.590 1.00 79.50 176 GLU A CA 1
ATOM 1399 C C . GLU A 1 176 ? -21.875 9.523 11.781 1.00 79.50 176 GLU A C 1
ATOM 1401 O O . GLU A 1 176 ? -23.080 9.673 11.566 1.00 79.50 176 GLU A O 1
ATOM 1406 N N . GLY A 1 177 ? -21.414 8.383 12.309 1.00 66.62 177 GLY A N 1
ATOM 1407 C CA . GLY A 1 177 ? -22.295 7.256 12.645 1.00 66.62 177 GLY A CA 1
ATOM 1408 C C . GLY A 1 177 ? -23.322 7.564 13.748 1.00 66.62 177 GLY A C 1
ATOM 1409 O O . GLY A 1 177 ? -24.386 6.945 13.797 1.00 66.62 177 GLY A O 1
ATOM 1410 N N . SER A 1 178 ? -23.038 8.543 14.612 1.00 61.41 178 SER A N 1
ATOM 1411 C CA . SER A 1 178 ? -23.911 8.939 15.729 1.00 61.41 178 SER A CA 1
ATOM 1412 C C . SER A 1 178 ? -24.992 9.953 15.336 1.00 61.41 178 SER A C 1
ATOM 1414 O O . SER A 1 178 ? -26.016 10.034 16.005 1.00 61.41 178 SER A O 1
ATOM 1416 N N . THR A 1 179 ? -24.785 10.720 14.261 1.00 60.12 179 THR A N 1
ATOM 1417 C CA . THR A 1 179 ? -25.726 11.751 13.771 1.00 60.12 179 THR A CA 1
ATOM 1418 C C . THR A 1 179 ? -26.788 11.208 12.815 1.00 60.12 179 THR A C 1
ATOM 1420 O O . THR A 1 179 ? -27.739 11.913 12.489 1.00 60.12 179 THR A O 1
ATOM 1423 N N . THR A 1 180 ? -26.661 9.945 12.402 1.00 54.84 180 THR A N 1
ATOM 1424 C CA . THR A 1 180 ? -27.582 9.273 11.470 1.00 54.84 180 THR A CA 1
ATOM 1425 C C . THR A 1 180 ? -28.600 8.363 12.189 1.00 54.84 180 THR A C 1
ATOM 1427 O O . THR A 1 180 ? -29.185 7.477 11.567 1.00 54.84 180 THR A O 1
ATOM 1430 N N . LYS A 1 181 ? -28.803 8.550 13.501 1.00 42.78 181 LYS A N 1
ATOM 1431 C CA . LYS A 1 181 ? -29.801 7.834 14.317 1.00 42.78 181 LYS A CA 1
ATOM 1432 C C . LYS A 1 181 ? -30.897 8.760 14.818 1.00 42.78 181 LYS A C 1
ATOM 1434 O O . LYS A 1 181 ? -30.567 9.904 15.196 1.00 42.78 181 LYS A O 1
#

Foldseek 3Di:
DDDDDPPPPPPPPPPDDPVVVVVVVVVPDDDDDPPVVVVVVPDDDDPVRVVCQFCVFWDKAADPPPGGIDIDGDRAPDVVRQKKWWWKAFPQVRDIDTDIFHGDPHNVVSLVCRVQVVLLVLLVPDDLVVLVCLLVPDDDPRIDTPDMPDDPPDDPVRVVVSSVVSSVSSVVVNVVVVVVD